Protein AF-A0A964NS90-F1 (afdb_monomer_lite)

Sequence (299 aa):
MEDFHDIIRTERYYTATLLPAVLLHDNFAGLGQFLSRIEANASDTAHLLSVTGPGGLLGKMAVPTQIELVTEFHIARDISRAKQLSGIVPAHAPPFFAEDTESSRRDAPDIVIRVGSLLVVCEGKFFSRPSWRGLKRQLSSQRKQIELLFDIFPSLTGFVHVALVPELPRLEAGERTPWDAAVTWKEISQLSADVLGSTHYVTLRFKAALMSYAREFGRGGAYFQDLMSLHDVLGLCKSRGRNIQVGVVGGISVLRGHDRAWANARRWKWRDVSNTGRINPKNWIPGDEFVRQIAALGS

Secondary structure (DSSP, 8-state):
------TT--HHHIIIIIHHHHHTSTTTHHHHHHHHHHHHTBS-HHHHHHHH-TTHHHHHHTSTT-EEEEES--HHHHHHHHHHHH-PPPTT--GGGGS--HHHHTT--SEEEEETTEEEEEEE--SS---HHHHHHHHHHHHHHHHHHHTT-TT--EEEEEEEESS---PPTTPPPSSSEEEEHHHHHHHHHHHH-TTSHHHHHHHHHHHHHHHHHSSS--SSSEEE-HHHHHHHHHHHGGGEEEE-TTHHHHHHTS-HHHHHHS-EEEEETT--S---GGGEEEHHHHHHHHHHS--

Foldseek 3Di:
DPPPPPVVDDLLCVLVPLLCVLCPFPPRPLVLVVQVLQCVQFPDNVVQCVQQPPPGLNVLVVPPDDKDKDALDLLLVVLVVLCVVPVDDQPPDPPVSPDPDPVSSVLGFGMWIDRFQEIETEHEDAPDPDPLVNVQVSLLVNVVSVVSVCSRCVRHRYYFYEYAAQDDDDDDVPDDGSGRGYHYLVNSLVSCCVRVNCPDPSSVVSVVSNVVCCLQPNPQDDPFDDWAALVVLLVVCVVCPQQKWKFAVQALVVLLVDALVVNRVGTITMHGPPRSHDDDVSGIHTSNRVNVSSVVRDD

Radius of gyration: 24.19 Å; chains: 1; bounding box: 52×48×63 Å

pLDDT: mean 87.0, std 13.55, range [32.97, 98.5]

Structure (mmCIF, N/CA/C/O backbone):
data_AF-A0A964NS90-F1
#
_entry.id   AF-A0A964NS90-F1
#
loop_
_atom_site.group_PDB
_atom_site.id
_atom_site.type_symbol
_atom_site.label_atom_id
_atom_site.label_alt_id
_atom_site.label_comp_id
_atom_site.label_asym_id
_atom_site.label_entity_id
_atom_site.label_seq_id
_atom_site.pdbx_PDB_ins_code
_atom_site.Cartn_x
_atom_site.Cartn_y
_atom_site.Cartn_z
_atom_site.occupancy
_atom_site.B_iso_or_equiv
_atom_site.auth_seq_id
_atom_site.auth_comp_id
_atom_site.auth_asym_id
_atom_site.auth_atom_id
_atom_site.pdbx_PDB_model_num
ATOM 1 N N . MET A 1 1 ? -19.068 -16.416 -23.398 1.00 40.12 1 MET A N 1
ATOM 2 C CA . MET A 1 1 ? -18.947 -15.618 -22.163 1.00 40.12 1 MET A CA 1
ATOM 3 C C . MET A 1 1 ? -17.590 -14.959 -22.246 1.00 40.12 1 MET A C 1
ATOM 5 O O . MET A 1 1 ? -16.599 -15.658 -22.116 1.00 40.12 1 MET A O 1
ATOM 9 N N . GLU A 1 2 ? -17.538 -13.688 -22.634 1.00 32.97 2 GLU A N 1
ATOM 10 C CA . GLU A 1 2 ? -16.286 -12.932 -22.593 1.00 32.97 2 GLU A CA 1
ATOM 11 C C . GLU A 1 2 ? -15.880 -12.802 -21.126 1.00 32.97 2 GLU A C 1
ATOM 13 O O . GLU A 1 2 ? -16.638 -12.273 -20.311 1.00 32.97 2 GLU A O 1
ATOM 18 N N . ASP A 1 3 ? -14.730 -13.376 -20.778 1.00 40.38 3 ASP A N 1
ATOM 19 C CA . ASP A 1 3 ? -14.176 -13.286 -19.437 1.00 40.38 3 ASP A CA 1
ATOM 20 C C . ASP A 1 3 ? -14.042 -11.810 -19.057 1.00 40.38 3 ASP A C 1
ATOM 22 O O . ASP A 1 3 ? -13.366 -11.036 -19.737 1.00 40.38 3 ASP A O 1
ATOM 26 N N . PHE A 1 4 ? -14.672 -11.427 -17.944 1.00 43.91 4 PHE A N 1
ATOM 27 C CA . PHE A 1 4 ? -14.479 -10.148 -17.258 1.00 43.91 4 PHE A CA 1
ATOM 28 C C . PHE A 1 4 ? -13.032 -10.091 -16.717 1.00 43.91 4 PHE A C 1
ATOM 30 O O . PHE A 1 4 ? -12.769 -10.119 -15.509 1.00 43.91 4 PHE A O 1
ATOM 37 N N . HIS A 1 5 ? -12.044 -10.046 -17.614 1.00 42.28 5 HIS A N 1
ATOM 38 C CA . HIS A 1 5 ? -10.634 -9.846 -17.308 1.00 42.28 5 HIS A CA 1
ATOM 39 C C . HIS A 1 5 ? -10.401 -8.373 -16.999 1.00 42.28 5 HIS A C 1
ATOM 41 O O . HIS A 1 5 ? -9.696 -7.640 -17.686 1.00 42.28 5 HIS A O 1
ATOM 47 N N . ASP A 1 6 ? -11.002 -7.957 -15.893 1.00 50.56 6 ASP A N 1
ATOM 48 C CA . ASP A 1 6 ? -10.874 -6.637 -15.307 1.00 50.56 6 ASP A CA 1
ATOM 49 C C . ASP A 1 6 ? -9.515 -6.518 -14.595 1.00 50.56 6 ASP A C 1
ATOM 51 O O . ASP A 1 6 ? -9.409 -6.408 -13.374 1.00 50.56 6 ASP A O 1
ATOM 55 N N . ILE A 1 7 ? -8.440 -6.705 -15.365 1.00 48.00 7 ILE A N 1
ATOM 56 C CA . ILE A 1 7 ? -7.038 -6.590 -14.937 1.00 48.00 7 ILE A CA 1
ATOM 57 C C . ILE A 1 7 ? -6.646 -5.102 -14.832 1.00 48.00 7 ILE A C 1
ATOM 59 O O . ILE A 1 7 ? -5.636 -4.768 -14.225 1.00 48.00 7 ILE A O 1
ATOM 63 N N . ILE A 1 8 ? -7.487 -4.200 -15.351 1.00 50.66 8 ILE A N 1
ATOM 64 C CA . ILE A 1 8 ? -7.339 -2.739 -15.289 1.00 50.66 8 ILE A CA 1
ATOM 65 C C . ILE A 1 8 ? -8.113 -2.163 -14.086 1.00 50.66 8 ILE A C 1
ATOM 67 O O . ILE A 1 8 ? -8.598 -1.036 -14.125 1.00 50.66 8 ILE A O 1
ATOM 71 N N . ARG A 1 9 ? -8.272 -2.919 -12.993 1.00 62.03 9 ARG A N 1
ATOM 72 C CA . ARG A 1 9 ? -8.818 -2.344 -11.756 1.00 62.03 9 ARG A CA 1
ATOM 73 C C . ARG A 1 9 ? -7.702 -1.724 -10.929 1.00 62.03 9 ARG A C 1
ATOM 75 O O . ARG A 1 9 ? -6.628 -2.296 -10.770 1.00 62.03 9 ARG A O 1
ATOM 82 N N . THR A 1 10 ? -7.973 -0.524 -10.432 1.00 77.31 10 THR A N 1
ATOM 83 C CA . THR A 1 10 ? -7.028 0.304 -9.686 1.00 77.31 10 THR A CA 1
ATOM 84 C C . THR A 1 10 ? -6.772 -0.262 -8.288 1.00 77.31 10 THR A C 1
ATOM 86 O O . THR A 1 10 ? -7.522 -1.096 -7.784 1.00 77.31 10 THR A O 1
ATOM 89 N N . GLU A 1 11 ? -5.717 0.226 -7.635 1.00 85.62 11 GLU A N 1
ATOM 90 C CA . GLU A 1 11 ? -5.401 -0.031 -6.220 1.00 85.62 11 GLU A CA 1
ATOM 91 C C . GLU A 1 11 ? -6.637 0.088 -5.312 1.00 85.62 11 GLU A C 1
ATOM 93 O O . GLU A 1 11 ? -6.900 -0.802 -4.502 1.00 85.62 11 GLU A O 1
ATOM 98 N N . ARG A 1 12 ? -7.476 1.099 -5.577 1.00 87.25 12 ARG A N 1
ATOM 99 C CA . ARG A 1 12 ? -8.744 1.343 -4.881 1.00 87.25 12 ARG A CA 1
ATOM 100 C C . ARG A 1 12 ? -9.734 0.192 -4.946 1.00 87.25 12 ARG A C 1
ATOM 102 O O . ARG A 1 12 ? -10.468 -0.009 -3.996 1.00 87.25 12 ARG A O 1
ATOM 109 N N . TYR A 1 13 ? -9.785 -0.594 -6.017 1.00 92.00 13 TYR A N 1
ATOM 110 C CA . TYR A 1 13 ? -10.693 -1.746 -6.043 1.00 92.00 13 TYR A CA 1
ATOM 111 C C . TYR A 1 13 ? -10.300 -2.802 -4.997 1.00 92.00 13 TYR A C 1
ATOM 113 O O . TYR A 1 13 ? -11.153 -3.427 -4.367 1.00 92.00 13 TYR A O 1
ATOM 121 N N . TYR A 1 14 ? -8.999 -2.994 -4.783 1.00 94.12 14 TYR A N 1
ATOM 122 C CA . TYR A 1 14 ? -8.505 -3.973 -3.820 1.00 94.12 14 TYR A CA 1
ATOM 123 C C . TYR A 1 14 ? -8.651 -3.465 -2.387 1.00 94.12 14 TYR A C 1
ATOM 125 O O . TYR A 1 14 ? -9.108 -4.221 -1.530 1.00 94.12 14 TYR A O 1
ATOM 133 N N . THR A 1 15 ? -8.331 -2.193 -2.139 1.00 93.69 15 THR A N 1
ATOM 134 C CA . THR A 1 15 ? -8.476 -1.576 -0.817 1.00 93.69 15 THR A CA 1
ATOM 135 C C . THR A 1 15 ? -9.930 -1.242 -0.488 1.00 93.69 15 THR A C 1
ATOM 137 O O . THR A 1 15 ? -10.422 -1.682 0.533 1.00 93.69 15 THR A O 1
ATOM 140 N N . ALA A 1 16 ? -10.671 -0.540 -1.340 1.00 92.00 16 ALA A N 1
ATOM 141 C CA . ALA A 1 16 ? -12.009 -0.036 -1.020 1.00 92.00 16 ALA A CA 1
ATOM 142 C C . ALA A 1 16 ? -13.164 -1.008 -1.324 1.00 92.00 16 ALA A C 1
ATOM 144 O O . ALA A 1 16 ? -14.301 -0.734 -0.955 1.00 92.00 16 ALA A O 1
ATOM 145 N N . THR A 1 17 ? -12.922 -2.139 -1.999 1.00 94.44 17 THR A N 1
ATOM 146 C CA . THR A 1 17 ? -13.989 -3.115 -2.308 1.00 94.44 17 THR A CA 1
ATOM 147 C C . THR A 1 17 ? -13.664 -4.511 -1.797 1.00 94.44 17 THR A C 1
ATOM 149 O O . THR A 1 17 ? -14.411 -5.065 -0.992 1.00 94.44 17 THR A O 1
ATOM 152 N N . LEU A 1 18 ? -12.556 -5.100 -2.253 1.00 96.25 18 LEU A N 1
ATOM 153 C CA . LEU A 1 18 ? -12.253 -6.497 -1.936 1.00 96.25 18 LEU A CA 1
ATOM 154 C C . LEU A 1 18 ? -11.849 -6.698 -0.478 1.00 96.25 18 LEU A C 1
ATOM 156 O O . LEU A 1 18 ? -12.315 -7.647 0.146 1.00 96.25 18 LEU A O 1
ATOM 160 N N . LEU A 1 19 ? -11.006 -5.821 0.071 1.00 97.38 19 LEU A N 1
ATOM 161 C CA . LEU A 1 19 ? -10.592 -5.924 1.466 1.00 97.38 19 LEU A CA 1
ATOM 162 C C . LEU A 1 19 ? -11.786 -5.759 2.432 1.00 97.38 19 LEU A C 1
ATOM 164 O O . LEU A 1 19 ? -11.962 -6.649 3.257 1.00 97.38 19 LEU A O 1
ATOM 168 N N . PRO A 1 20 ? -12.678 -4.754 2.304 1.00 97.44 20 PRO A N 1
ATOM 169 C CA . PRO A 1 20 ? -13.893 -4.661 3.111 1.00 97.44 20 PRO A CA 1
ATOM 170 C C . PRO A 1 20 ? -14.757 -5.920 3.063 1.00 97.44 20 PRO A C 1
ATOM 172 O O . PRO A 1 20 ? -15.225 -6.367 4.104 1.00 97.44 20 PRO A O 1
ATOM 175 N N . ALA A 1 21 ? -14.909 -6.549 1.892 1.00 97.31 21 ALA A N 1
ATOM 176 C CA . ALA A 1 21 ? -15.651 -7.805 1.779 1.00 97.31 21 ALA A CA 1
ATOM 177 C C . ALA A 1 21 ? -15.030 -8.947 2.608 1.00 97.31 21 ALA A C 1
ATOM 179 O O . ALA A 1 21 ? -15.761 -9.793 3.114 1.00 97.31 21 ALA A O 1
ATOM 180 N N . VAL A 1 22 ? -13.700 -8.969 2.767 1.00 98.19 22 VAL A N 1
ATOM 181 C CA . VAL A 1 22 ? -13.003 -9.909 3.663 1.00 98.19 22 VAL A CA 1
ATOM 182 C C . VAL A 1 22 ? -13.192 -9.505 5.126 1.00 98.19 22 VAL A C 1
ATOM 184 O O . VAL A 1 22 ? -13.537 -10.345 5.949 1.00 98.19 22 VAL A O 1
ATOM 187 N N . LEU A 1 23 ? -12.975 -8.227 5.457 1.00 97.56 23 LEU A N 1
ATOM 188 C CA . LEU A 1 23 ? -12.985 -7.732 6.840 1.00 97.56 23 LEU A CA 1
ATOM 189 C C . LEU A 1 23 ? -14.360 -7.856 7.504 1.00 97.56 23 LEU A C 1
ATOM 191 O O . LEU A 1 23 ? -14.445 -8.190 8.682 1.00 97.56 23 LEU A O 1
ATOM 195 N N . LEU A 1 24 ? -15.425 -7.593 6.750 1.00 95.94 24 LEU A N 1
ATOM 196 C CA . LEU A 1 24 ? -16.801 -7.566 7.248 1.00 95.94 24 LEU A CA 1
ATOM 197 C C . LEU A 1 24 ? -17.490 -8.941 7.188 1.00 95.94 24 LEU A C 1
ATOM 199 O O . LEU A 1 24 ? -18.659 -9.058 7.551 1.00 95.94 24 LEU A O 1
ATOM 203 N N . HIS A 1 25 ? -16.794 -9.979 6.715 1.00 95.44 25 HIS A N 1
ATOM 204 C CA . HIS A 1 25 ? -17.358 -11.321 6.613 1.00 95.44 25 HIS A CA 1
ATOM 205 C C . HIS A 1 25 ? -17.551 -11.975 7.985 1.00 95.44 25 HIS A C 1
ATOM 207 O O . HIS A 1 25 ? -16.749 -11.750 8.892 1.00 95.44 25 HIS A O 1
ATOM 213 N N . ASP A 1 26 ? -18.595 -12.805 8.085 1.00 93.38 26 ASP A N 1
ATOM 214 C CA . ASP A 1 26 ? -18.918 -13.651 9.240 1.00 93.38 26 ASP A CA 1
ATOM 215 C C . ASP A 1 26 ? -18.777 -12.917 10.582 1.00 93.38 26 ASP A C 1
ATOM 217 O O . ASP A 1 26 ? -17.888 -13.191 11.384 1.00 93.38 26 ASP A O 1
ATOM 221 N N . ASN A 1 27 ? -19.618 -11.895 10.781 1.00 91.81 27 ASN A N 1
ATOM 222 C CA . ASN A 1 27 ? -19.622 -11.066 11.988 1.00 91.81 27 ASN A CA 1
ATOM 223 C C . ASN A 1 27 ? -18.226 -10.515 12.351 1.00 91.81 27 ASN A C 1
ATOM 225 O O . ASN A 1 27 ? -17.773 -10.617 13.490 1.00 91.81 27 ASN A O 1
ATOM 229 N N . PHE A 1 28 ? -17.540 -9.932 11.363 1.00 94.12 28 PHE A N 1
ATOM 230 C CA . PHE A 1 28 ? -16.206 -9.340 11.510 1.00 94.12 28 PHE A CA 1
ATOM 231 C C . PHE A 1 28 ? -15.087 -10.337 11.863 1.00 94.12 28 PHE A C 1
ATOM 233 O O . PHE A 1 28 ? -14.014 -9.919 12.309 1.00 94.12 28 PHE A O 1
ATOM 240 N N . ALA A 1 29 ? -15.268 -11.641 11.618 1.00 94.25 29 ALA A N 1
ATOM 241 C CA . ALA A 1 29 ? -14.207 -12.634 11.803 1.00 94.25 29 ALA A CA 1
ATOM 242 C C . ALA A 1 29 ? -12.939 -12.272 11.008 1.00 94.25 29 ALA A C 1
ATOM 244 O O . ALA A 1 29 ? -11.818 -12.386 11.515 1.00 94.25 29 ALA A O 1
ATOM 245 N N . GLY A 1 30 ? -13.110 -11.768 9.780 1.00 96.88 30 GLY A N 1
ATOM 246 C CA . GLY A 1 30 ? -11.994 -11.312 8.954 1.00 96.88 30 GLY A CA 1
ATOM 247 C C . GLY A 1 30 ? -11.279 -10.083 9.515 1.00 96.88 30 GLY A C 1
ATOM 248 O O . GLY A 1 30 ? -10.050 -10.019 9.459 1.00 96.88 30 GLY A O 1
ATOM 249 N N . LEU A 1 31 ? -12.014 -9.135 10.105 1.00 96.50 31 LEU A N 1
ATOM 250 C CA . LEU A 1 31 ? -11.423 -7.989 10.794 1.00 96.50 31 LEU A CA 1
ATOM 251 C C . LEU A 1 31 ? -10.610 -8.434 12.009 1.00 96.50 31 LEU A C 1
ATOM 253 O O . LEU A 1 31 ? -9.473 -7.994 12.147 1.00 96.50 31 LEU A O 1
ATOM 257 N N . GLY A 1 32 ? -11.131 -9.342 12.837 1.00 95.81 32 GLY A N 1
ATOM 258 C CA . GLY A 1 32 ? -10.391 -9.880 13.982 1.00 95.81 32 GLY A CA 1
ATOM 259 C C . GLY A 1 32 ? -9.035 -10.455 13.573 1.00 95.81 32 GLY A C 1
ATOM 260 O O . GLY A 1 32 ? -7.997 -10.039 14.085 1.00 95.81 32 GLY A O 1
ATOM 261 N N . GLN A 1 33 ? -9.025 -11.332 12.568 1.00 97.12 33 GLN A N 1
ATOM 262 C CA . GLN A 1 33 ? -7.782 -11.906 12.047 1.00 97.12 33 GLN A CA 1
ATOM 263 C C . GLN A 1 33 ? -6.857 -10.859 11.403 1.00 97.12 33 GLN A C 1
ATOM 265 O O . GLN A 1 33 ? -5.633 -10.977 11.490 1.00 97.12 33 GLN A O 1
ATOM 270 N N . PHE A 1 34 ? -7.406 -9.826 10.758 1.00 97.88 34 PHE A N 1
ATOM 271 C CA . PHE A 1 34 ? -6.614 -8.722 10.215 1.00 97.88 34 PHE A CA 1
ATOM 272 C C . PHE A 1 34 ? -5.927 -7.908 11.319 1.00 97.88 34 PHE A C 1
ATOM 274 O O . PHE A 1 34 ? -4.731 -7.637 11.212 1.00 97.88 34 PHE A O 1
ATOM 281 N N . LEU A 1 35 ? -6.638 -7.581 12.404 1.00 96.31 35 LEU A N 1
ATOM 282 C CA . LEU A 1 35 ? -6.073 -6.881 13.562 1.00 96.31 35 LEU A CA 1
ATOM 283 C C . LEU A 1 35 ? -4.954 -7.699 14.221 1.00 96.31 35 LEU A C 1
ATOM 285 O O . LEU A 1 35 ? -3.896 -7.147 14.514 1.00 96.31 35 LEU A O 1
ATOM 289 N N . SER A 1 36 ? -5.116 -9.021 14.350 1.00 95.81 36 SER A N 1
ATOM 290 C CA . SER A 1 36 ? -4.038 -9.899 14.837 1.00 95.81 36 SER A CA 1
ATOM 291 C C . SER A 1 36 ? -2.791 -9.850 13.951 1.00 95.81 36 SER A C 1
ATOM 293 O O . SER A 1 36 ? -1.667 -9.854 14.449 1.00 95.81 36 SER A O 1
ATOM 295 N N . ARG A 1 37 ? -2.965 -9.791 12.623 1.00 96.81 37 ARG A N 1
ATOM 296 C CA . ARG A 1 37 ? -1.840 -9.665 11.681 1.00 96.81 37 ARG A CA 1
ATOM 297 C C . ARG A 1 37 ? -1.149 -8.308 11.793 1.00 96.81 37 ARG A C 1
ATOM 299 O O . ARG A 1 37 ? 0.063 -8.254 11.613 1.00 96.81 37 ARG A O 1
ATOM 306 N N . ILE A 1 38 ? -1.884 -7.236 12.090 1.00 96.62 38 ILE A N 1
ATOM 307 C CA . ILE A 1 38 ? -1.301 -5.913 12.360 1.00 96.62 38 ILE A CA 1
ATOM 308 C C . ILE A 1 38 ? -0.408 -5.976 13.601 1.00 96.62 38 ILE A C 1
ATOM 310 O O . ILE A 1 38 ? 0.735 -5.535 13.541 1.00 96.62 38 ILE A O 1
ATOM 314 N N . GLU A 1 39 ? -0.892 -6.570 14.693 1.00 95.06 39 GLU A N 1
ATOM 315 C CA . GLU A 1 39 ? -0.116 -6.723 15.931 1.00 95.06 39 GLU A CA 1
ATOM 316 C C . GLU A 1 39 ? 1.142 -7.570 15.724 1.00 95.06 39 GLU A C 1
ATOM 318 O O . GLU A 1 39 ? 2.228 -7.193 16.166 1.00 95.06 39 GLU A O 1
ATOM 323 N N . ALA A 1 40 ? 1.016 -8.684 14.999 1.00 94.44 40 ALA A N 1
ATOM 324 C CA . ALA A 1 40 ? 2.140 -9.564 14.689 1.00 94.44 40 ALA A CA 1
ATOM 325 C C . ALA A 1 40 ? 3.203 -8.900 13.793 1.00 94.44 40 ALA A C 1
ATOM 327 O O . ALA A 1 40 ? 4.371 -9.277 13.853 1.00 94.44 40 ALA A O 1
ATOM 328 N N . ASN A 1 41 ? 2.808 -7.916 12.979 1.00 94.25 41 ASN A N 1
ATOM 329 C CA . ASN A 1 41 ? 3.689 -7.176 12.072 1.00 94.25 41 ASN A CA 1
ATOM 330 C C . ASN A 1 41 ? 3.992 -5.746 12.563 1.00 94.25 41 ASN A C 1
ATOM 332 O O . ASN A 1 41 ? 4.335 -4.865 11.762 1.00 94.25 41 ASN A O 1
ATOM 336 N N . ALA A 1 42 ? 3.852 -5.493 13.867 1.00 93.69 42 ALA A N 1
ATOM 337 C CA . ALA A 1 42 ? 4.176 -4.203 14.457 1.00 93.69 42 ALA A CA 1
ATOM 338 C C . ALA A 1 42 ? 5.657 -3.860 14.234 1.00 93.69 42 ALA A C 1
ATOM 340 O O . ALA A 1 42 ? 6.549 -4.664 14.497 1.00 93.69 42 ALA A O 1
ATOM 341 N N . SER A 1 43 ? 5.922 -2.641 13.768 1.00 88.81 43 SER A N 1
ATOM 342 C CA . SER A 1 43 ? 7.283 -2.111 13.609 1.00 88.81 43 SER A CA 1
ATOM 343 C C . SER A 1 43 ? 7.893 -1.710 14.957 1.00 88.81 43 SER A C 1
ATOM 345 O O . SER A 1 43 ? 9.107 -1.761 15.128 1.00 88.81 43 SER A O 1
ATOM 347 N N . ASP A 1 44 ? 7.042 -1.352 15.921 1.00 89.81 44 ASP A N 1
ATOM 348 C CA . ASP A 1 44 ? 7.396 -1.101 17.316 1.00 89.81 44 ASP A CA 1
ATOM 349 C C . ASP A 1 44 ? 6.261 -1.612 18.217 1.00 89.81 44 ASP A C 1
ATOM 351 O O . ASP A 1 44 ? 5.214 -0.976 18.365 1.00 89.81 44 ASP A O 1
ATOM 355 N N . THR A 1 45 ? 6.454 -2.794 18.806 1.00 88.44 45 THR A N 1
ATOM 356 C CA . THR A 1 45 ? 5.457 -3.427 19.682 1.00 88.44 45 THR A CA 1
ATOM 357 C C . THR A 1 45 ? 5.174 -2.592 20.931 1.00 88.44 45 THR A C 1
ATOM 359 O O . THR A 1 45 ? 4.037 -2.566 21.399 1.00 88.44 45 THR A O 1
ATOM 362 N N . ALA A 1 46 ? 6.176 -1.889 21.471 1.00 88.62 46 ALA A N 1
ATOM 363 C CA . ALA A 1 46 ? 5.997 -1.068 22.664 1.00 88.62 46 ALA A CA 1
ATOM 364 C C . ALA A 1 46 ? 5.146 0.167 22.351 1.00 88.62 46 ALA A C 1
ATOM 366 O O . ALA A 1 46 ? 4.216 0.479 23.099 1.00 88.62 46 ALA A O 1
ATOM 367 N N . HIS A 1 47 ? 5.406 0.826 21.217 1.00 90.19 47 HIS A N 1
ATOM 368 C CA . HIS A 1 47 ? 4.562 1.922 20.751 1.00 90.19 47 HIS A CA 1
ATOM 369 C C . HIS A 1 47 ? 3.130 1.451 20.483 1.00 90.19 47 HIS A C 1
ATOM 371 O O . HIS A 1 47 ? 2.192 2.064 20.994 1.00 90.19 47 HIS A O 1
ATOM 377 N N . LEU A 1 48 ? 2.950 0.335 19.768 1.00 90.38 48 LEU A N 1
ATOM 378 C CA . LEU A 1 48 ? 1.619 -0.196 19.473 1.00 90.38 48 LEU A CA 1
ATOM 379 C C . LEU A 1 48 ? 0.826 -0.457 20.760 1.00 90.38 48 LEU A C 1
ATOM 381 O O . LEU A 1 48 ? -0.292 0.033 20.891 1.00 90.38 48 LEU A O 1
ATOM 385 N N . LEU A 1 49 ? 1.431 -1.128 21.746 1.00 89.94 49 LEU A N 1
ATOM 386 C CA . LEU A 1 49 ? 0.797 -1.381 23.044 1.00 89.94 49 LEU A CA 1
ATOM 387 C C . LEU A 1 49 ? 0.482 -0.096 23.817 1.00 89.94 49 LEU A C 1
ATOM 389 O O . LEU A 1 49 ? -0.537 -0.042 24.505 1.00 89.94 49 LEU A O 1
ATOM 393 N N . SER A 1 50 ? 1.314 0.944 23.703 1.00 92.31 50 SER A N 1
ATOM 394 C CA . SER A 1 50 ? 1.034 2.243 24.332 1.00 92.31 50 SER A CA 1
ATOM 395 C C . SER A 1 50 ? -0.213 2.918 23.751 1.00 92.31 50 SER A C 1
ATOM 397 O O . SER A 1 50 ? -0.958 3.564 24.483 1.00 92.31 50 SER A O 1
ATOM 399 N N . VAL A 1 51 ? -0.473 2.716 22.456 1.00 89.56 51 VAL A N 1
ATOM 400 C CA . VAL A 1 51 ? -1.636 3.269 21.750 1.00 89.56 51 VAL A CA 1
ATOM 401 C C . VAL A 1 51 ? -2.883 2.422 21.998 1.00 89.56 51 VAL A C 1
ATOM 403 O O . VAL A 1 51 ? -3.967 2.947 22.247 1.00 89.56 51 VAL A O 1
ATOM 406 N N . THR A 1 52 ? -2.750 1.098 21.935 1.00 89.81 52 THR A N 1
ATOM 407 C CA . THR A 1 52 ? -3.889 0.180 22.035 1.00 89.81 52 THR A CA 1
ATOM 408 C C . THR A 1 52 ? -4.274 -0.125 23.478 1.00 89.81 52 THR A C 1
ATOM 410 O O . THR A 1 52 ? -5.408 -0.516 23.746 1.00 89.81 52 THR A O 1
ATOM 413 N N . GLY A 1 53 ? -3.355 0.062 24.423 1.00 90.25 53 GLY A N 1
ATOM 414 C CA . GLY A 1 53 ? -3.514 -0.342 25.812 1.00 90.25 53 GLY A CA 1
ATOM 415 C C . GLY A 1 53 ? -3.486 -1.866 26.011 1.00 90.25 53 GLY A C 1
ATOM 416 O O . GLY A 1 53 ? -3.173 -2.626 25.086 1.00 90.25 53 GLY A O 1
ATOM 417 N N . PRO A 1 54 ? -3.816 -2.327 27.233 1.00 85.62 54 PRO A N 1
ATOM 418 C CA . PRO A 1 54 ? -3.870 -3.746 27.570 1.00 85.62 54 PRO A CA 1
ATOM 419 C C . PRO A 1 54 ? -4.868 -4.503 26.686 1.00 85.62 54 PRO A C 1
ATOM 421 O O . PRO A 1 54 ? -5.997 -4.055 26.493 1.00 85.62 54 PRO A O 1
ATOM 424 N N . GLY A 1 55 ? -4.455 -5.660 26.165 1.00 85.94 55 GLY A N 1
ATOM 425 C CA . GLY A 1 55 ? -5.275 -6.489 25.273 1.00 85.94 55 GLY A CA 1
ATOM 426 C C . GLY A 1 55 ? -5.179 -6.139 23.784 1.00 85.94 55 GLY A C 1
ATOM 427 O O . GLY A 1 55 ? -5.769 -6.851 22.975 1.00 85.94 55 GLY A O 1
ATOM 428 N N . GLY A 1 56 ? -4.430 -5.095 23.410 1.00 90.06 56 GLY A N 1
ATOM 429 C CA . GLY A 1 56 ? -4.156 -4.795 22.004 1.00 90.06 56 GLY A CA 1
ATOM 430 C C . GLY A 1 56 ? -5.368 -4.276 21.220 1.00 90.06 56 GLY A C 1
ATOM 431 O O . GLY A 1 56 ? -6.378 -3.855 21.787 1.00 90.06 56 GLY A O 1
ATOM 432 N N . LEU A 1 57 ? -5.274 -4.311 19.892 1.00 87.81 57 LEU A N 1
ATOM 433 C CA . LEU A 1 57 ? -6.372 -4.052 18.959 1.00 87.81 57 LEU A CA 1
ATOM 434 C C . LEU A 1 57 ? -7.507 -5.068 19.131 1.00 87.81 57 LEU A C 1
ATOM 436 O O . LEU A 1 57 ? -8.680 -4.693 19.085 1.00 87.81 57 LEU A O 1
ATOM 440 N N . LEU A 1 58 ? -7.180 -6.342 19.367 1.00 86.75 58 LEU A N 1
ATOM 441 C CA . LEU A 1 58 ? -8.188 -7.388 19.566 1.00 86.75 58 LEU A CA 1
ATOM 442 C C . LEU A 1 58 ? -9.056 -7.139 20.804 1.00 86.75 58 LEU A C 1
ATOM 444 O O . LEU A 1 58 ? -10.280 -7.259 20.736 1.00 86.75 58 LEU A O 1
ATOM 448 N N . GLY A 1 59 ? -8.444 -6.739 21.922 1.00 83.75 59 GLY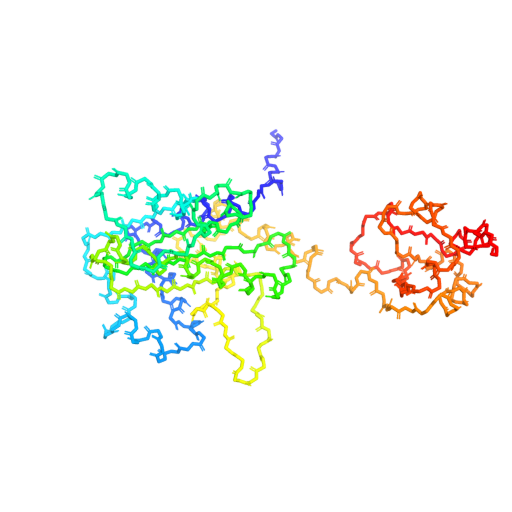 A N 1
ATOM 449 C CA . GLY A 1 59 ? -9.166 -6.401 23.149 1.00 83.75 59 GLY A CA 1
ATOM 450 C C . GLY A 1 59 ? -10.144 -5.239 22.959 1.00 83.75 59 GLY A C 1
ATOM 451 O O . GLY A 1 59 ? -11.185 -5.192 23.610 1.00 83.75 59 GLY A O 1
ATOM 452 N N . LYS A 1 60 ? -9.855 -4.330 22.019 1.00 81.81 60 LYS A N 1
ATOM 453 C CA . LYS A 1 60 ? -10.736 -3.205 21.670 1.00 81.81 60 LYS A CA 1
ATOM 454 C C . LYS A 1 60 ? -11.920 -3.633 20.813 1.00 81.81 60 LYS A C 1
ATOM 456 O O . LYS A 1 60 ? -12.995 -3.060 20.955 1.00 81.81 60 LYS A O 1
ATOM 461 N N . MET A 1 61 ? -11.748 -4.656 19.979 1.00 81.00 61 MET A N 1
ATOM 462 C CA . MET A 1 61 ? -12.827 -5.225 19.169 1.00 81.00 61 MET A CA 1
ATOM 463 C C . MET A 1 61 ? -13.846 -6.007 20.013 1.00 81.00 61 MET A C 1
ATOM 465 O O . MET A 1 61 ? -15.019 -6.067 19.657 1.00 81.00 61 MET A O 1
ATOM 469 N N . ALA A 1 62 ? -13.425 -6.571 21.151 1.00 70.50 62 ALA A N 1
ATOM 470 C CA . ALA A 1 62 ? -14.301 -7.324 22.051 1.00 70.50 62 ALA A CA 1
ATOM 471 C C . ALA A 1 62 ? -15.411 -6.471 22.703 1.00 70.50 62 ALA A C 1
ATOM 473 O O . ALA A 1 62 ? -16.355 -7.028 23.260 1.00 70.50 62 ALA A O 1
ATOM 474 N N . VAL A 1 63 ? -15.318 -5.136 22.632 1.00 65.25 63 VAL A N 1
ATOM 475 C CA . VAL A 1 63 ? -16.367 -4.206 23.069 1.00 65.25 63 VAL A CA 1
ATOM 476 C C . VAL A 1 63 ? -17.231 -3.850 21.845 1.00 65.25 63 VAL A C 1
ATOM 478 O O . VAL A 1 63 ? -16.811 -3.023 21.036 1.00 65.25 63 VAL A O 1
ATOM 481 N N . PRO A 1 64 ? -18.425 -4.449 21.655 1.00 54.94 64 PRO A N 1
ATOM 482 C CA . PRO A 1 64 ? -19.050 -4.559 20.328 1.00 54.94 64 PRO A CA 1
ATOM 483 C C . PRO A 1 64 ? -19.671 -3.289 19.728 1.00 54.94 64 PRO A C 1
ATOM 485 O O . PRO A 1 64 ? -20.449 -3.399 18.786 1.00 54.94 64 PRO A O 1
ATOM 488 N N . THR A 1 65 ? -19.447 -2.088 20.256 1.00 59.41 65 THR A N 1
ATOM 489 C CA . THR A 1 65 ? -20.420 -1.011 20.012 1.00 59.41 65 THR A CA 1
ATOM 490 C C . THR A 1 65 ? -20.126 -0.048 18.870 1.00 59.41 65 THR A C 1
ATOM 492 O O . THR A 1 65 ? -21.076 0.609 18.457 1.00 59.41 65 THR A O 1
ATOM 495 N N . GLN A 1 66 ? -18.918 0.044 18.295 1.00 79.38 66 GLN A N 1
ATOM 496 C CA . GLN A 1 66 ? -18.665 0.954 17.155 1.00 79.38 66 GLN A CA 1
ATOM 497 C C . GLN A 1 66 ? -17.532 0.453 16.248 1.00 79.38 66 GLN A C 1
ATOM 499 O O . GLN A 1 66 ? -16.369 0.816 16.447 1.00 79.38 66 GLN A O 1
ATOM 504 N N . ILE A 1 67 ? -17.875 -0.375 15.255 1.00 91.56 67 ILE A N 1
ATOM 505 C CA . ILE A 1 67 ? -16.997 -0.659 14.114 1.00 91.56 67 ILE A CA 1
ATOM 506 C C . ILE A 1 67 ? -17.494 0.161 12.926 1.00 91.56 67 ILE A C 1
ATOM 508 O O . ILE A 1 67 ? -18.616 -0.033 12.463 1.00 91.56 67 ILE A O 1
ATOM 512 N N . GLU A 1 68 ? -16.656 1.064 12.427 1.00 93.38 68 GLU A N 1
ATOM 513 C CA . GLU A 1 68 ? -16.938 1.856 11.225 1.00 93.38 68 GLU A CA 1
ATOM 514 C C . GLU A 1 68 ? -15.819 1.609 10.218 1.00 93.38 68 GLU A C 1
ATOM 516 O O . GLU A 1 68 ? -14.647 1.598 10.586 1.00 93.38 68 GLU A O 1
ATOM 521 N N . LEU A 1 69 ? -16.161 1.415 8.947 1.00 94.81 69 LEU A N 1
ATOM 522 C CA . LEU A 1 69 ? -15.186 1.317 7.866 1.00 94.81 69 LEU A CA 1
ATOM 523 C C . LEU A 1 69 ? -15.480 2.423 6.861 1.00 94.81 69 LEU A C 1
ATOM 525 O O . LEU A 1 69 ? -16.560 2.473 6.276 1.00 94.81 69 LEU A O 1
ATOM 529 N N . VAL A 1 70 ? -14.508 3.306 6.670 1.00 93.75 70 VAL A N 1
ATOM 530 C CA . VAL A 1 70 ? -14.591 4.452 5.769 1.00 93.75 70 VAL A CA 1
ATOM 531 C C . VAL A 1 70 ? -13.548 4.279 4.678 1.00 93.75 70 VAL A C 1
ATOM 533 O O . VAL A 1 70 ? -12.359 4.146 4.956 1.00 93.75 70 VAL A O 1
ATOM 536 N N . THR A 1 71 ? -13.987 4.289 3.427 1.00 91.56 71 THR A N 1
ATOM 537 C CA . THR A 1 71 ? -13.108 4.323 2.253 1.00 91.56 71 THR A CA 1
ATOM 538 C C . THR A 1 71 ? -13.090 5.729 1.672 1.00 91.56 71 THR A C 1
ATOM 540 O O . THR A 1 71 ? -14.087 6.442 1.774 1.00 91.56 71 THR A O 1
ATOM 543 N N . GLU A 1 72 ? -11.992 6.118 1.025 1.00 81.19 72 GLU A N 1
ATOM 544 C CA . GLU A 1 72 ? -11.845 7.458 0.427 1.00 81.19 72 GLU A CA 1
ATOM 545 C C . GLU A 1 72 ? -11.997 8.598 1.460 1.00 81.19 72 GLU A C 1
ATOM 547 O O . GLU A 1 72 ? -12.655 9.618 1.225 1.00 81.19 72 GLU A O 1
ATOM 552 N N . PHE A 1 73 ? -11.386 8.419 2.635 1.00 84.38 73 PHE A N 1
ATOM 553 C CA . PHE A 1 73 ? -11.510 9.359 3.743 1.00 84.38 73 PHE A CA 1
ATOM 554 C C . PHE A 1 73 ? -10.656 10.610 3.519 1.00 84.38 73 PHE A C 1
ATOM 556 O O . PHE A 1 73 ? -9.438 10.613 3.699 1.00 84.38 73 PHE A O 1
ATOM 563 N N . HIS A 1 74 ? -11.300 11.705 3.123 1.00 84.06 74 HIS A N 1
ATOM 564 C CA . HIS A 1 74 ? -10.612 12.946 2.796 1.00 84.06 74 HIS A CA 1
ATOM 565 C C . HIS A 1 74 ? -10.493 13.859 4.019 1.00 84.06 74 HIS A C 1
ATOM 567 O O . HIS A 1 74 ? -11.227 14.838 4.161 1.00 84.06 74 HIS A O 1
ATOM 573 N N . ILE A 1 75 ? -9.508 13.577 4.870 1.00 79.62 75 ILE A N 1
ATOM 574 C CA . ILE A 1 75 ? -9.309 14.236 6.170 1.00 79.62 75 ILE A CA 1
ATOM 575 C C . ILE A 1 75 ? -9.371 15.766 6.076 1.00 79.62 75 ILE A C 1
ATOM 577 O O . ILE A 1 75 ? -10.131 16.393 6.804 1.00 79.62 75 ILE A O 1
ATOM 581 N N . ALA A 1 76 ? -8.647 16.382 5.136 1.00 75.94 76 ALA A N 1
ATOM 582 C CA . ALA A 1 76 ? -8.648 17.841 4.985 1.00 75.94 76 ALA A CA 1
ATOM 583 C C . ALA A 1 76 ? -10.042 18.433 4.683 1.00 75.94 76 ALA A C 1
ATOM 585 O O . ALA A 1 76 ? -10.392 19.496 5.196 1.00 75.94 76 ALA A O 1
ATOM 586 N N . ARG A 1 77 ? -10.858 17.735 3.882 1.00 79.38 77 ARG A N 1
ATOM 587 C CA . ARG A 1 77 ? -12.223 18.158 3.538 1.00 79.38 77 ARG A CA 1
ATOM 588 C C . ARG A 1 77 ? -13.119 18.056 4.764 1.00 79.38 77 ARG A C 1
ATOM 590 O O . ARG A 1 77 ? -13.891 18.972 5.045 1.00 79.38 77 ARG A O 1
ATOM 597 N N . ASP A 1 78 ? -12.989 16.958 5.496 1.00 79.69 78 ASP A N 1
ATOM 598 C CA . ASP A 1 78 ? -13.839 16.669 6.642 1.00 79.69 78 ASP A CA 1
ATOM 599 C C . ASP A 1 78 ? -13.472 17.568 7.837 1.00 79.69 78 ASP A C 1
ATOM 601 O O . ASP A 1 78 ? -14.371 18.086 8.496 1.00 79.69 78 ASP A O 1
ATOM 605 N N . ILE A 1 79 ? -12.185 17.897 8.027 1.00 75.94 79 ILE A N 1
ATOM 606 C CA . ILE A 1 79 ? -11.714 18.938 8.959 1.00 75.94 79 ILE A CA 1
ATOM 607 C C . ILE A 1 79 ? -12.319 20.299 8.603 1.00 75.94 79 ILE A C 1
ATOM 609 O O . ILE A 1 79 ? -12.858 20.981 9.474 1.00 75.94 79 ILE A O 1
ATOM 613 N N . SER A 1 80 ? -12.253 20.715 7.335 1.00 76.94 80 SER A N 1
ATOM 614 C CA . SER A 1 80 ? -12.805 22.004 6.898 1.00 76.94 80 SER A CA 1
ATOM 615 C C . SER A 1 80 ? -14.312 22.089 7.132 1.00 76.94 80 SER A C 1
ATOM 617 O O . SER A 1 80 ? -14.809 23.102 7.625 1.00 76.94 80 SER A O 1
ATOM 619 N N . ARG A 1 81 ? -15.041 21.003 6.858 1.00 78.62 81 ARG A N 1
ATOM 620 C CA . ARG A 1 81 ? -16.478 20.922 7.134 1.00 78.62 81 ARG A CA 1
ATOM 621 C C . ARG A 1 81 ? -16.772 20.931 8.635 1.00 78.62 81 ARG A C 1
ATOM 623 O O . ARG A 1 81 ? -17.694 21.616 9.066 1.00 78.62 81 ARG A O 1
ATOM 630 N N . ALA A 1 82 ? -15.983 20.224 9.439 1.00 76.38 82 ALA A N 1
ATOM 631 C CA . ALA A 1 82 ? -16.135 20.218 10.890 1.00 76.38 82 ALA A CA 1
ATOM 632 C C . ALA A 1 82 ? -15.875 21.603 11.501 1.00 76.38 82 ALA A C 1
ATOM 634 O O . ALA A 1 82 ? -16.649 22.029 12.355 1.00 76.38 82 ALA A O 1
ATOM 635 N N . LYS A 1 83 ? -14.870 22.348 11.016 1.00 74.00 83 LYS A N 1
ATOM 636 C CA . LYS A 1 83 ? -14.627 23.752 11.400 1.00 74.00 83 LYS A CA 1
ATOM 637 C C . LYS A 1 83 ? -15.844 24.634 11.126 1.00 74.00 83 LYS A C 1
ATOM 639 O O . LYS A 1 83 ? -16.246 25.405 11.990 1.00 74.00 83 LYS A O 1
ATOM 644 N N . GLN A 1 84 ? -16.447 24.497 9.942 1.00 77.00 84 GLN A N 1
ATOM 645 C CA . GLN A 1 84 ? -17.643 25.259 9.567 1.00 77.00 84 GLN A CA 1
ATOM 646 C C . GLN A 1 84 ? -18.850 24.932 10.455 1.00 77.00 84 GLN A C 1
ATOM 648 O O . GLN A 1 84 ? -19.615 25.830 10.788 1.00 77.00 84 GLN A O 1
ATOM 653 N N . LEU A 1 85 ? -19.023 23.663 10.835 1.00 78.88 85 LEU A N 1
ATOM 654 C CA . LEU A 1 85 ? -20.178 23.216 11.619 1.00 78.88 85 LEU A CA 1
ATOM 655 C C . LEU A 1 85 ? -20.035 23.472 13.124 1.00 78.88 85 LEU A C 1
ATOM 657 O O . LEU A 1 85 ? -21.019 23.801 13.777 1.00 78.88 85 LEU A O 1
ATOM 661 N N . SER A 1 86 ? -18.837 23.288 13.681 1.00 77.06 86 SER A N 1
ATOM 662 C CA . SER A 1 86 ? -18.596 23.344 15.132 1.00 77.06 86 SER A CA 1
ATOM 663 C C . SER A 1 86 ? -18.036 24.682 15.616 1.00 77.06 86 SER A C 1
ATOM 665 O O . SER A 1 86 ? -18.060 24.952 16.813 1.00 77.06 86 SER A O 1
ATOM 667 N N . GLY A 1 87 ? -17.483 25.502 14.715 1.00 76.56 87 GLY A N 1
ATOM 668 C CA . GLY A 1 87 ? -16.715 26.695 15.079 1.00 76.56 87 GLY A CA 1
ATOM 669 C C . GLY A 1 87 ? -15.374 26.394 15.765 1.00 76.56 87 GLY A C 1
ATOM 670 O O . GLY A 1 87 ? -14.651 27.326 16.112 1.00 76.56 87 GLY A O 1
ATOM 671 N N . ILE A 1 88 ? -15.012 25.118 15.953 1.00 73.31 88 ILE A N 1
ATOM 672 C CA . ILE A 1 88 ? -13.756 24.706 16.586 1.00 73.31 88 ILE A CA 1
ATOM 673 C C . ILE A 1 88 ? -12.629 24.825 15.561 1.00 73.31 88 ILE A C 1
ATOM 675 O O . ILE A 1 88 ? -12.624 24.149 14.531 1.00 73.31 88 ILE A O 1
ATOM 679 N N . VAL A 1 89 ? -11.648 25.678 15.854 1.00 68.00 89 VAL A N 1
ATOM 680 C CA . VAL A 1 89 ? -10.390 25.756 15.106 1.00 68.00 89 VAL A CA 1
ATOM 681 C C . VAL A 1 89 ? -9.349 24.932 15.870 1.00 68.00 89 VAL A C 1
ATOM 683 O O . VAL A 1 89 ? -9.068 25.270 17.019 1.00 68.00 89 VAL A O 1
ATOM 686 N N . PRO A 1 90 ? -8.764 23.873 15.277 1.00 67.94 90 PRO A N 1
ATOM 687 C CA . PRO A 1 90 ? -7.682 23.127 15.905 1.00 67.94 90 PRO A CA 1
ATOM 688 C C . PRO A 1 90 ? -6.539 24.083 16.241 1.00 67.94 90 PRO A C 1
ATOM 690 O O . PRO A 1 90 ? -6.091 24.835 15.368 1.00 67.94 90 PRO A O 1
ATOM 693 N N . ALA A 1 91 ? -6.068 24.053 17.489 1.00 67.50 91 ALA A N 1
ATOM 694 C CA . ALA A 1 91 ? -5.059 24.983 18.003 1.00 67.50 91 ALA A CA 1
ATOM 695 C C . ALA A 1 91 ? -3.749 24.952 17.195 1.00 67.50 91 ALA A C 1
ATOM 697 O O . ALA A 1 91 ? -2.999 25.928 17.171 1.00 67.50 91 ALA A O 1
ATOM 698 N N . HIS A 1 92 ? -3.493 23.840 16.501 1.00 67.12 92 HIS A N 1
ATOM 699 C CA . HIS A 1 92 ? -2.274 23.594 15.738 1.00 67.12 92 HIS A CA 1
ATOM 700 C C . HIS A 1 92 ? -2.512 23.388 14.240 1.00 67.12 92 HIS A C 1
ATOM 702 O O . HIS A 1 92 ? -1.627 22.872 13.561 1.00 67.12 92 HIS A O 1
ATOM 708 N N . ALA A 1 93 ? -3.668 23.789 13.694 1.00 64.38 93 ALA A N 1
ATOM 709 C CA . ALA A 1 93 ? -3.908 23.663 12.258 1.00 64.38 93 ALA A CA 1
ATOM 710 C C . ALA A 1 93 ? -2.880 24.506 11.473 1.00 64.38 93 ALA A C 1
ATOM 712 O O . ALA A 1 93 ? -2.924 25.737 11.550 1.00 64.38 93 ALA A O 1
ATOM 713 N N . PRO A 1 94 ? -1.963 23.896 10.696 1.00 63.91 94 PRO A N 1
ATOM 714 C CA . PRO A 1 94 ? -1.031 24.667 9.893 1.00 63.91 94 PRO A CA 1
ATOM 715 C C . PRO A 1 94 ? -1.792 25.501 8.845 1.00 63.91 94 PRO A C 1
ATOM 717 O O . PRO A 1 94 ? -2.860 25.088 8.380 1.00 63.91 94 PRO A O 1
ATOM 720 N N . PRO A 1 95 ? -1.227 26.640 8.400 1.00 59.16 95 PRO A N 1
ATOM 721 C CA . PRO A 1 95 ? -1.849 27.510 7.393 1.00 59.16 95 PRO A CA 1
ATOM 722 C C . PRO A 1 95 ? -2.120 26.799 6.052 1.00 59.16 95 PRO A C 1
ATOM 724 O O . PRO A 1 95 ? -2.922 27.264 5.250 1.00 59.16 95 PRO A O 1
ATOM 727 N N . PHE A 1 96 ? -1.510 25.628 5.838 1.00 53.84 96 PHE A N 1
ATOM 728 C CA . PHE A 1 96 ? -1.652 24.778 4.654 1.00 53.84 96 PHE A CA 1
ATOM 729 C C . PHE A 1 96 ? -3.060 24.207 4.407 1.00 53.84 96 PHE A C 1
ATOM 731 O O . PHE A 1 96 ? -3.310 23.698 3.320 1.00 53.84 96 PHE A O 1
ATOM 738 N N . PHE A 1 97 ? -3.984 24.275 5.371 1.00 54.06 97 PHE A N 1
ATOM 739 C CA . PHE A 1 97 ? -5.356 23.772 5.187 1.00 54.06 97 PHE A CA 1
ATOM 740 C C . PHE A 1 97 ? -6.299 24.752 4.473 1.00 54.06 97 PHE A C 1
ATOM 742 O O . PHE A 1 97 ? -7.464 24.419 4.266 1.00 54.06 97 PHE A O 1
ATOM 749 N N . ALA A 1 98 ? -5.829 25.951 4.117 1.00 50.09 98 ALA A N 1
ATOM 750 C CA . ALA A 1 98 ? -6.655 26.964 3.460 1.00 50.09 98 ALA A CA 1
ATOM 751 C C . ALA A 1 98 ? -6.856 26.721 1.951 1.00 50.09 98 ALA A C 1
ATOM 753 O O . ALA A 1 98 ? -7.814 27.241 1.385 1.00 50.09 98 ALA A O 1
ATOM 754 N N . GLU A 1 99 ? -6.008 25.915 1.302 1.00 52.78 99 GLU A N 1
ATOM 755 C CA . GLU A 1 99 ? -6.100 25.654 -0.138 1.00 52.78 99 GLU A CA 1
ATOM 756 C C . GLU A 1 99 ? -6.257 24.152 -0.417 1.00 52.78 99 GLU A C 1
ATOM 758 O O . GLU A 1 99 ? -5.346 23.355 -0.174 1.00 52.78 99 GLU A O 1
ATOM 763 N N . ASP A 1 100 ? -7.421 23.771 -0.958 1.00 53.84 100 ASP A N 1
ATOM 764 C CA . ASP A 1 100 ? -7.734 22.445 -1.520 1.00 53.84 100 ASP A CA 1
ATOM 765 C C . ASP A 1 100 ? -6.895 22.212 -2.790 1.00 53.84 100 ASP A C 1
ATOM 767 O O . ASP A 1 100 ? -7.366 22.247 -3.926 1.00 53.84 100 ASP A O 1
ATOM 771 N N . THR A 1 101 ? -5.587 22.071 -2.593 1.00 55.94 101 THR A N 1
ATOM 772 C CA . THR A 1 101 ? -4.615 21.806 -3.652 1.00 55.94 101 THR A CA 1
ATOM 773 C C . THR A 1 101 ? -4.679 20.337 -4.053 1.00 55.94 101 THR A C 1
ATOM 775 O O . THR A 1 101 ? -4.891 19.458 -3.216 1.00 55.94 101 THR A O 1
ATOM 778 N N . GLU A 1 102 ? -4.416 20.025 -5.326 1.00 52.34 102 GLU A N 1
ATOM 779 C CA . GLU A 1 102 ? -4.329 18.637 -5.810 1.00 52.34 102 GLU A CA 1
ATOM 780 C C . GLU A 1 102 ? -3.371 17.762 -4.979 1.00 52.34 102 GLU A C 1
ATOM 782 O O . GLU A 1 102 ? -3.590 1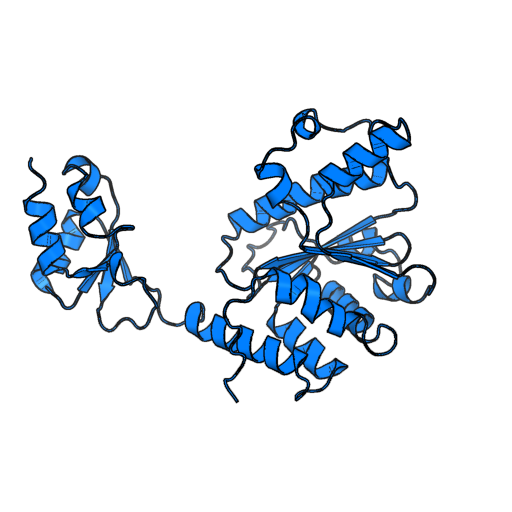6.557 -4.862 1.00 52.34 102 GLU A O 1
ATOM 787 N N . SER A 1 103 ? -2.315 18.346 -4.400 1.00 53.56 103 SER A N 1
ATOM 788 C CA . SER A 1 103 ? -1.387 17.627 -3.522 1.00 53.56 103 SER A CA 1
ATOM 789 C C . SER A 1 103 ? -2.052 17.162 -2.230 1.00 53.56 103 SER A C 1
ATOM 791 O O . SER A 1 103 ? -1.787 16.045 -1.805 1.00 53.56 103 SER A O 1
ATOM 793 N N . SER A 1 104 ? -2.959 17.955 -1.650 1.00 55.34 104 SER A N 1
ATOM 794 C CA . SER A 1 104 ? -3.710 17.565 -0.449 1.00 55.34 104 SER A CA 1
ATOM 795 C C . SER A 1 104 ? -4.687 16.408 -0.710 1.00 55.34 104 SER A C 1
ATOM 797 O O . SER A 1 104 ? -4.856 15.539 0.143 1.00 55.34 104 SER A O 1
ATOM 799 N N . ARG A 1 105 ? -5.248 16.325 -1.928 1.00 57.31 105 ARG A N 1
ATOM 800 C CA . ARG A 1 105 ? -6.148 15.234 -2.350 1.00 57.31 105 ARG A CA 1
ATOM 801 C C . ARG A 1 105 ? -5.442 13.895 -2.550 1.00 57.31 105 ARG A C 1
ATOM 803 O O . ARG A 1 105 ? -6.083 12.848 -2.494 1.00 57.31 105 ARG A O 1
ATOM 810 N N . ARG A 1 106 ? -4.132 13.912 -2.814 1.00 61.75 106 ARG A N 1
ATOM 811 C CA . ARG A 1 106 ? -3.327 12.698 -3.047 1.00 61.75 106 ARG A CA 1
ATOM 812 C C . ARG A 1 106 ? -2.939 11.967 -1.764 1.00 61.75 106 ARG A C 1
ATOM 814 O O . ARG A 1 106 ? -2.471 10.838 -1.855 1.00 61.75 106 ARG A O 1
ATOM 821 N N . ASP A 1 107 ? -3.175 12.574 -0.606 1.00 76.38 107 ASP A N 1
ATOM 822 C CA . ASP A 1 107 ? -2.756 12.036 0.685 1.00 76.38 107 ASP A CA 1
ATOM 823 C C . ASP A 1 107 ? -3.922 11.450 1.502 1.00 76.38 107 ASP A C 1
ATOM 825 O O . ASP A 1 107 ? -3.741 11.157 2.674 1.00 76.38 107 ASP A O 1
ATOM 829 N N . ALA A 1 108 ? -5.115 11.242 0.939 1.00 85.94 108 ALA A N 1
ATOM 830 C CA . ALA A 1 108 ? -6.193 10.558 1.664 1.00 85.94 108 ALA A CA 1
ATOM 831 C C . ALA A 1 108 ? -5.843 9.070 1.891 1.00 85.94 108 ALA A C 1
ATOM 833 O O . ALA A 1 108 ? -5.406 8.426 0.936 1.00 85.94 108 ALA A O 1
ATOM 834 N N . PRO A 1 109 ? -6.016 8.512 3.106 1.00 92.25 109 PRO A N 1
ATOM 835 C CA . PRO A 1 109 ? -5.863 7.078 3.322 1.00 92.25 109 PRO A CA 1
ATOM 836 C C . PRO A 1 109 ? -6.912 6.287 2.536 1.00 92.25 109 PRO A C 1
ATOM 838 O O . PRO A 1 109 ? -8.070 6.701 2.415 1.00 92.25 109 PRO A O 1
ATOM 841 N N . ASP A 1 110 ? -6.514 5.119 2.035 1.00 92.94 110 ASP A N 1
ATOM 842 C CA . ASP A 1 110 ? -7.409 4.242 1.278 1.00 92.94 110 ASP A CA 1
ATOM 843 C C . ASP A 1 110 ? -8.576 3.723 2.132 1.00 92.94 110 ASP A C 1
ATOM 845 O O . ASP A 1 110 ? -9.716 3.659 1.661 1.00 92.94 110 ASP A O 1
ATOM 849 N N . ILE A 1 111 ? -8.288 3.346 3.383 1.00 95.31 111 ILE A N 1
ATOM 850 C CA . ILE A 1 111 ? -9.274 2.825 4.336 1.00 95.31 111 ILE A CA 1
ATOM 851 C C . ILE A 1 111 ? -8.970 3.369 5.729 1.00 95.31 111 ILE A C 1
ATOM 853 O O . ILE A 1 111 ? -7.824 3.361 6.173 1.00 95.31 111 ILE A O 1
ATOM 857 N N . VAL A 1 112 ? -10.008 3.763 6.455 1.00 95.75 112 VAL A N 1
ATOM 858 C CA . VAL A 1 112 ? -9.964 4.002 7.896 1.00 95.75 112 VAL A CA 1
ATOM 859 C C . VAL A 1 112 ? -10.983 3.101 8.569 1.00 95.75 112 VAL A C 1
ATOM 861 O O . VAL A 1 112 ? -12.151 3.085 8.191 1.00 95.75 112 VAL A O 1
ATOM 864 N N . ILE A 1 113 ? -10.536 2.340 9.561 1.00 95.81 113 ILE A N 1
ATOM 865 C CA . ILE A 1 113 ? -11.374 1.454 10.359 1.00 95.81 113 ILE A CA 1
ATOM 866 C C . ILE A 1 113 ? -11.401 2.009 11.774 1.00 95.81 113 ILE A C 1
ATOM 868 O O . ILE A 1 113 ? -10.366 2.095 12.428 1.00 95.81 113 ILE A O 1
ATOM 872 N N . ARG A 1 114 ? -12.571 2.377 12.271 1.00 94.25 114 ARG A N 1
ATOM 873 C CA . ARG A 1 114 ? -12.749 2.728 13.674 1.00 94.25 114 ARG A CA 1
ATOM 874 C C . ARG A 1 114 ? -13.087 1.473 14.462 1.00 94.25 114 ARG A C 1
ATOM 876 O O . ARG A 1 114 ? -13.997 0.745 14.080 1.00 94.25 114 ARG A O 1
ATOM 883 N N . VAL A 1 115 ? -12.373 1.243 15.560 1.00 92.44 115 VAL A N 1
ATOM 884 C CA . VAL A 1 115 ? -12.637 0.170 16.526 1.00 92.44 115 VAL A CA 1
ATOM 885 C C . VAL A 1 115 ? -12.782 0.821 17.900 1.00 92.44 115 VAL A C 1
ATOM 887 O O . VAL A 1 115 ? -11.797 1.093 18.593 1.00 92.44 115 VAL A O 1
ATOM 890 N N . GLY A 1 116 ? -14.020 1.159 18.265 1.00 90.75 116 GLY A N 1
ATOM 891 C CA . GLY A 1 116 ? -14.312 1.947 19.463 1.00 90.75 116 GLY A CA 1
ATOM 892 C C . GLY A 1 116 ? -13.743 3.368 19.367 1.00 90.75 116 GLY A C 1
ATOM 893 O O . GLY A 1 116 ? -14.165 4.165 18.526 1.00 90.75 116 GLY A O 1
ATOM 894 N N . SER A 1 117 ? -12.787 3.698 20.238 1.00 91.38 117 SER A N 1
ATOM 895 C CA . SER A 1 117 ? -12.085 4.992 20.258 1.00 91.38 117 SER A CA 1
ATOM 896 C C . SER A 1 117 ? -10.768 4.996 19.472 1.00 91.38 117 SER A C 1
ATOM 898 O O . SER A 1 117 ? -10.070 6.008 19.457 1.00 91.38 117 SER A O 1
ATOM 900 N N . LEU A 1 118 ? -10.391 3.879 18.846 1.00 93.94 118 LEU A N 1
ATOM 901 C CA . LEU A 1 118 ? -9.164 3.778 18.058 1.00 93.94 118 LEU A CA 1
ATOM 902 C C . LEU A 1 118 ? -9.454 3.828 16.564 1.00 93.94 118 LEU A C 1
ATOM 904 O O . LEU A 1 118 ? -10.464 3.296 16.102 1.00 93.94 118 LEU A O 1
ATOM 908 N N . LEU A 1 119 ? -8.524 4.407 15.808 1.00 95.62 119 LEU A N 1
ATOM 909 C CA . LEU A 1 119 ? -8.503 4.310 14.351 1.00 95.62 119 LEU A CA 1
ATOM 910 C C . LEU A 1 119 ? -7.410 3.344 13.889 1.00 95.62 119 LEU A C 1
ATOM 912 O O . LEU A 1 119 ? -6.282 3.390 14.365 1.00 95.62 119 LEU A O 1
ATOM 916 N N . VAL A 1 120 ? -7.716 2.510 12.909 1.00 96.88 120 VAL A N 1
ATOM 917 C CA . VAL A 1 120 ? -6.747 1.765 12.109 1.00 96.88 120 VAL A CA 1
ATOM 918 C C . VAL A 1 120 ? -6.787 2.371 10.717 1.00 96.88 120 VAL A C 1
ATOM 920 O O . VAL A 1 120 ? -7.768 2.236 9.990 1.00 96.88 120 VAL A O 1
ATOM 923 N N . VAL A 1 121 ? -5.739 3.101 10.368 1.00 96.75 121 VAL A N 1
ATOM 924 C CA . VAL A 1 121 ? -5.629 3.821 9.102 1.00 96.75 121 VAL A CA 1
ATOM 925 C C . VAL A 1 121 ? -4.753 3.003 8.174 1.00 96.75 121 VAL A C 1
ATOM 927 O O . VAL A 1 121 ? -3.605 2.734 8.505 1.00 96.75 121 VAL A O 1
ATOM 930 N N . CYS A 1 122 ? -5.266 2.625 7.012 1.00 96.75 122 CYS A N 1
ATOM 931 C CA . CYS A 1 122 ? -4.570 1.776 6.058 1.00 96.75 122 CYS A CA 1
ATOM 932 C C . CYS A 1 122 ? -4.290 2.528 4.756 1.00 96.75 122 CYS A C 1
ATOM 934 O O . CYS A 1 122 ? -5.180 3.154 4.181 1.00 96.75 122 CYS A O 1
ATOM 936 N N . GLU A 1 123 ? -3.071 2.372 4.253 1.00 95.44 123 GLU A N 1
ATOM 937 C CA . GLU A 1 123 ? -2.660 2.836 2.930 1.00 95.44 123 GLU A CA 1
ATOM 938 C C . GLU A 1 123 ? -2.156 1.649 2.114 1.00 95.44 123 GLU A C 1
ATOM 940 O O . GLU A 1 123 ? -1.204 0.968 2.505 1.00 95.44 123 GLU A O 1
ATOM 945 N N . GLY A 1 124 ? -2.785 1.395 0.972 1.00 94.00 124 GLY A N 1
ATOM 946 C CA . GLY A 1 124 ? -2.406 0.337 0.057 1.00 94.00 124 GLY A CA 1
ATOM 947 C C . GLY A 1 124 ? -1.415 0.798 -0.993 1.00 94.00 124 GLY A C 1
ATOM 948 O O . GLY A 1 124 ? -1.532 1.867 -1.572 1.00 94.00 124 GLY A O 1
ATOM 949 N N . LYS A 1 125 ? -0.432 -0.051 -1.287 1.00 91.88 125 LYS A N 1
ATOM 950 C CA . LYS A 1 125 ? 0.375 0.007 -2.506 1.00 91.88 125 LYS A CA 1
ATOM 951 C C . LYS A 1 125 ? 0.422 -1.384 -3.102 1.00 91.88 125 LYS A C 1
ATOM 953 O O . LYS A 1 125 ? 0.966 -2.282 -2.469 1.00 91.88 125 LYS A O 1
ATOM 958 N N . PHE A 1 126 ? -0.156 -1.592 -4.283 1.00 86.38 126 PHE A N 1
ATOM 959 C CA . PHE A 1 126 ? -0.206 -2.923 -4.901 1.00 86.38 126 PHE A CA 1
ATOM 960 C C . PHE A 1 126 ? 0.357 -2.948 -6.323 1.00 86.38 126 PHE A C 1
ATOM 962 O O . PHE A 1 126 ? 1.277 -3.708 -6.598 1.00 86.38 126 PHE A O 1
ATOM 969 N N . PHE A 1 127 ? -0.133 -2.102 -7.230 1.00 80.69 127 PHE A N 1
ATOM 970 C CA . PHE A 1 127 ? 0.164 -2.211 -8.673 1.00 80.69 127 PHE A CA 1
ATOM 971 C C . PHE A 1 127 ? 1.374 -1.397 -9.141 1.00 80.69 127 PHE A C 1
ATOM 973 O O . PHE A 1 127 ? 1.563 -1.153 -10.330 1.00 80.69 127 PHE A O 1
ATOM 980 N N . SER A 1 128 ? 2.213 -0.963 -8.209 1.00 77.12 128 SER A N 1
ATOM 981 C CA . SER A 1 128 ? 3.481 -0.311 -8.511 1.00 77.12 128 SER A CA 1
ATOM 982 C C . SER A 1 128 ? 4.563 -0.861 -7.589 1.00 77.12 128 SER A C 1
ATOM 984 O O . SER A 1 128 ? 4.262 -1.419 -6.536 1.00 77.12 128 SER A O 1
ATOM 986 N N . ARG A 1 129 ? 5.841 -0.719 -7.965 1.00 74.19 129 ARG A N 1
ATOM 987 C CA . ARG A 1 129 ? 6.933 -0.803 -6.986 1.00 74.19 129 ARG A CA 1
ATOM 988 C C . ARG A 1 129 ? 6.965 0.539 -6.256 1.00 74.19 129 ARG A C 1
ATOM 990 O O . ARG A 1 129 ? 7.499 1.493 -6.836 1.00 74.19 129 ARG A O 1
ATOM 997 N N . PRO A 1 130 ? 6.375 0.660 -5.050 1.00 73.56 130 PRO A N 1
ATOM 998 C CA . PRO A 1 130 ? 6.386 1.931 -4.355 1.00 73.56 130 PRO A CA 1
ATOM 999 C C . PRO A 1 130 ? 7.840 2.326 -4.118 1.00 73.56 130 PRO A C 1
ATOM 1001 O O . PRO A 1 130 ? 8.646 1.541 -3.618 1.00 73.56 130 PRO A O 1
ATOM 1004 N N . SER A 1 131 ? 8.202 3.557 -4.477 1.00 83.81 131 SER A N 1
ATOM 1005 C CA . SER A 1 131 ? 9.447 4.100 -3.945 1.00 83.81 131 SER A CA 1
ATOM 1006 C C . SER A 1 131 ? 9.260 4.228 -2.434 1.00 83.81 131 SER A C 1
ATOM 1008 O O . SER A 1 131 ? 8.353 4.935 -1.993 1.00 83.81 131 SER A O 1
ATOM 1010 N N . TRP A 1 132 ? 10.090 3.559 -1.632 1.00 86.06 132 TRP A N 1
ATOM 1011 C CA . TRP A 1 132 ? 9.954 3.609 -0.172 1.00 86.06 132 TRP A CA 1
ATOM 1012 C C . TRP A 1 132 ? 10.021 5.038 0.360 1.00 86.06 132 TRP A C 1
ATOM 1014 O O . TRP A 1 132 ? 9.263 5.406 1.247 1.00 86.06 132 TRP A O 1
ATOM 1024 N N . ARG A 1 133 ? 10.848 5.890 -0.255 1.00 86.56 133 ARG A N 1
ATOM 1025 C CA . ARG A 1 133 ? 10.875 7.332 0.024 1.00 86.56 133 ARG A CA 1
ATOM 1026 C C . ARG A 1 133 ? 9.537 8.019 -0.278 1.00 86.56 133 ARG A C 1
ATOM 1028 O O . ARG A 1 133 ? 9.136 8.914 0.458 1.00 86.56 133 ARG A O 1
ATOM 1035 N N . GLY A 1 134 ? 8.865 7.643 -1.365 1.00 86.69 134 GLY A N 1
ATOM 1036 C CA . GLY A 1 134 ? 7.540 8.152 -1.719 1.00 86.69 134 GLY A CA 1
ATOM 1037 C C . GLY A 1 134 ? 6.486 7.737 -0.703 1.00 86.69 134 GLY A C 1
ATOM 1038 O O . GLY A 1 134 ? 5.828 8.610 -0.149 1.00 86.69 134 GLY A O 1
ATOM 1039 N N . LEU A 1 135 ? 6.412 6.438 -0.395 1.00 89.06 135 LEU A N 1
ATOM 1040 C CA . LEU A 1 135 ? 5.480 5.906 0.598 1.00 89.06 135 LEU A CA 1
ATOM 1041 C C . LEU A 1 135 ? 5.717 6.530 1.979 1.00 89.06 135 LEU A C 1
ATOM 1043 O O . LEU A 1 135 ? 4.774 6.991 2.606 1.00 89.06 135 LEU A O 1
ATOM 1047 N N . LYS A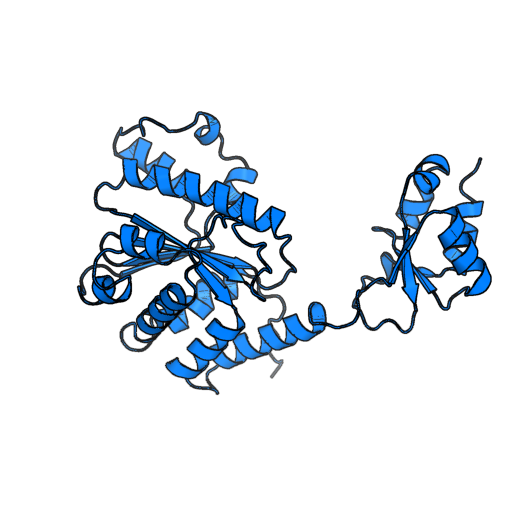 1 136 ? 6.978 6.641 2.421 1.00 90.81 136 LYS A N 1
ATOM 1048 C CA . LYS A 1 136 ? 7.319 7.287 3.696 1.00 90.81 136 LYS A CA 1
ATOM 1049 C C . LYS A 1 136 ? 6.797 8.722 3.767 1.00 90.81 136 LYS A C 1
ATOM 1051 O O . LYS A 1 136 ? 6.171 9.085 4.752 1.00 90.81 136 LYS A O 1
ATOM 1056 N N . ARG A 1 137 ? 7.006 9.523 2.713 1.00 89.62 137 ARG A N 1
ATOM 1057 C CA . ARG A 1 137 ? 6.487 10.901 2.652 1.00 89.62 137 ARG A CA 1
ATOM 1058 C C . ARG A 1 137 ? 4.963 10.948 2.716 1.00 89.62 137 ARG A C 1
ATOM 1060 O O . ARG A 1 137 ? 4.436 11.767 3.458 1.00 89.62 137 ARG A O 1
ATOM 1067 N N . GLN A 1 138 ? 4.289 10.081 1.962 1.00 89.56 138 GLN A N 1
ATOM 1068 C CA . GLN A 1 138 ? 2.830 10.020 1.936 1.00 89.56 138 GLN A CA 1
ATOM 1069 C C . GLN A 1 138 ? 2.270 9.669 3.322 1.00 89.56 138 GLN A C 1
ATOM 1071 O O . GLN A 1 138 ? 1.433 10.393 3.850 1.00 89.56 138 GLN A O 1
ATOM 1076 N N . LEU A 1 139 ? 2.808 8.630 3.966 1.00 92.31 139 LEU A N 1
ATOM 1077 C CA . LEU A 1 139 ? 2.372 8.203 5.298 1.00 92.31 139 LEU A CA 1
ATOM 1078 C C . LEU A 1 139 ? 2.681 9.255 6.371 1.00 92.31 139 LEU A C 1
ATOM 1080 O O . LEU A 1 139 ? 1.843 9.537 7.219 1.00 92.31 139 LEU A O 1
ATOM 1084 N N . SER A 1 140 ? 3.844 9.912 6.311 1.00 91.69 140 SER A N 1
ATOM 1085 C CA . SER A 1 140 ? 4.143 11.038 7.207 1.00 91.69 140 SER A CA 1
ATOM 1086 C C . SER A 1 140 ? 3.198 12.227 7.007 1.00 91.69 140 SER A C 1
ATOM 1088 O O . SER A 1 140 ? 2.898 12.923 7.974 1.00 91.69 140 SER A O 1
ATOM 1090 N N . SER A 1 141 ? 2.746 12.486 5.775 1.00 89.31 141 SER A N 1
ATOM 1091 C CA . SER A 1 141 ? 1.748 13.525 5.489 1.00 89.31 141 SER A CA 1
ATOM 1092 C C . SER A 1 141 ? 0.386 13.149 6.076 1.00 89.31 141 SER A C 1
ATOM 1094 O O . SER A 1 141 ? -0.190 13.922 6.840 1.00 89.31 141 SER A O 1
ATOM 1096 N N . GLN A 1 142 ? -0.077 11.926 5.806 1.00 91.00 142 GLN A N 1
ATOM 1097 C CA . GLN A 1 142 ? -1.303 11.356 6.366 1.00 91.00 142 GLN A CA 1
ATOM 1098 C C . GLN A 1 142 ? -1.329 11.417 7.891 1.00 91.00 142 GLN A C 1
ATOM 1100 O O . GLN A 1 142 ? -2.308 11.888 8.459 1.00 91.00 142 GLN A O 1
ATOM 1105 N N . ARG A 1 143 ? -0.239 11.009 8.553 1.00 91.94 143 ARG A N 1
ATOM 1106 C CA . ARG A 1 143 ? -0.120 11.028 10.016 1.00 91.94 143 ARG A CA 1
ATOM 1107 C C . ARG A 1 143 ? -0.433 12.406 10.604 1.00 91.94 143 ARG A C 1
ATOM 1109 O O . ARG A 1 143 ? -1.277 12.508 11.486 1.00 91.94 143 ARG A O 1
ATOM 1116 N N . LYS A 1 144 ? 0.152 13.466 10.041 1.00 88.69 144 LYS A N 1
ATOM 1117 C CA . LYS A 1 144 ? -0.113 14.853 10.466 1.00 88.69 144 LYS A CA 1
ATOM 1118 C C . LYS A 1 144 ? -1.575 15.258 10.282 1.00 88.69 144 LYS A C 1
ATOM 1120 O O . LYS A 1 144 ? -2.105 16.026 11.073 1.00 88.69 144 LYS A O 1
ATOM 1125 N N . GLN A 1 145 ? -2.227 14.778 9.222 1.00 86.12 145 GLN A N 1
ATOM 1126 C CA . GLN A 1 145 ? -3.645 15.056 8.989 1.00 86.12 145 GLN A CA 1
ATOM 1127 C C . GLN A 1 145 ? -4.527 14.316 10.000 1.00 86.12 145 GLN A C 1
ATOM 1129 O O . GLN A 1 145 ? -5.475 14.895 10.520 1.00 86.12 145 GLN A O 1
ATOM 1134 N N . ILE A 1 146 ? -4.198 13.058 10.302 1.00 90.31 146 ILE A N 1
ATOM 1135 C CA . ILE A 1 146 ? -4.917 12.232 11.277 1.00 90.31 146 ILE A CA 1
ATOM 1136 C C . ILE A 1 146 ? -4.812 12.840 12.671 1.00 90.31 146 ILE A C 1
ATOM 1138 O O . ILE A 1 146 ? -5.825 12.934 13.348 1.00 90.31 146 ILE A O 1
ATOM 1142 N N . GLU A 1 147 ? -3.631 13.309 13.077 1.00 89.25 147 GLU A N 1
ATOM 1143 C CA . GLU A 1 147 ? -3.419 13.979 14.369 1.00 89.25 147 GLU A CA 1
ATOM 1144 C C . GLU A 1 147 ? -4.376 15.168 14.566 1.00 89.25 147 GLU A C 1
ATOM 1146 O O . GLU A 1 147 ? -4.931 15.335 15.647 1.00 89.25 147 GLU A O 1
ATOM 1151 N N . LEU A 1 148 ? -4.687 15.923 13.509 1.00 84.38 148 LEU A N 1
ATOM 1152 C CA . LEU A 1 148 ? -5.645 17.034 13.579 1.00 84.38 148 LEU A CA 1
ATOM 1153 C C . LEU A 1 148 ? -7.101 16.589 13.761 1.00 84.38 148 LEU A C 1
ATOM 1155 O O . LEU A 1 148 ? -7.931 17.389 14.190 1.00 84.38 148 LEU A O 1
ATOM 1159 N N . LEU A 1 149 ? -7.443 15.337 13.441 1.00 86.31 149 LEU A N 1
ATOM 1160 C CA . LEU A 1 149 ? -8.775 14.806 13.737 1.00 86.31 149 LEU A CA 1
ATOM 1161 C C . LEU A 1 149 ? -8.995 14.660 15.241 1.00 86.31 149 LEU A C 1
ATOM 1163 O O . LEU A 1 149 ? -10.131 14.786 15.684 1.00 86.31 149 LEU A O 1
ATOM 1167 N N . PHE A 1 150 ? -7.941 14.435 16.029 1.00 88.69 150 PHE A N 1
ATOM 1168 C CA . PHE A 1 150 ? -8.058 14.276 17.481 1.00 88.69 150 PHE A CA 1
ATOM 1169 C C . PHE A 1 150 ? -8.457 15.582 18.175 1.00 88.69 150 PHE A C 1
ATOM 1171 O O . PHE A 1 150 ? -9.184 15.542 19.163 1.00 88.69 150 PHE A O 1
ATOM 1178 N N . ASP A 1 151 ? -8.091 16.730 17.599 1.00 83.75 151 ASP A N 1
ATOM 1179 C CA . ASP A 1 151 ? -8.538 18.046 18.075 1.00 83.75 151 ASP A CA 1
ATOM 1180 C C . ASP A 1 151 ? -10.050 18.264 17.865 1.00 83.75 151 ASP A C 1
ATOM 1182 O O . ASP A 1 151 ? -10.671 19.074 18.551 1.00 83.75 151 ASP A O 1
ATOM 1186 N N . ILE A 1 152 ? -10.652 17.558 16.901 1.00 82.88 152 ILE A N 1
ATOM 1187 C CA . ILE A 1 152 ? -12.060 17.717 16.496 1.00 82.88 152 ILE A CA 1
ATOM 1188 C C . ILE A 1 152 ? -12.939 16.623 17.105 1.00 82.88 152 ILE A C 1
ATOM 1190 O O . ILE A 1 152 ? -14.097 16.862 17.450 1.00 82.88 152 ILE A O 1
ATOM 1194 N N . PHE A 1 153 ? -12.394 15.417 17.236 1.00 86.62 153 PHE A N 1
ATOM 1195 C CA . PHE A 1 153 ? -13.092 14.227 17.698 1.00 86.62 153 PHE A CA 1
ATOM 1196 C C . PHE A 1 153 ? -12.460 13.727 19.004 1.00 86.62 153 PHE A C 1
ATOM 1198 O O . PHE A 1 153 ? -11.724 12.739 18.991 1.00 86.62 153 PHE A O 1
ATOM 1205 N N . PRO A 1 154 ? -12.779 14.350 20.157 1.00 86.75 154 PRO A N 1
ATOM 1206 C CA . PRO A 1 154 ? -12.168 14.018 21.449 1.00 86.75 154 PRO A CA 1
ATOM 1207 C C . PRO A 1 154 ? -12.504 12.604 21.945 1.00 86.75 154 PRO A C 1
ATOM 1209 O O . PRO A 1 154 ? -11.897 12.113 22.892 1.00 86.75 154 PRO A O 1
ATOM 1212 N N . SER A 1 155 ? -13.473 11.928 21.320 1.00 89.50 155 SER A N 1
ATOM 1213 C CA . SER A 1 155 ? -13.762 10.516 21.578 1.00 89.50 155 SER A CA 1
ATOM 1214 C C . SER A 1 155 ? -12.692 9.567 21.034 1.00 89.50 155 SER A C 1
ATOM 1216 O O . SER A 1 155 ? -12.728 8.381 21.355 1.00 89.50 155 SER A O 1
ATOM 1218 N N . LEU A 1 156 ? -11.792 10.041 20.169 1.00 91.50 156 LEU A N 1
ATOM 1219 C CA . LEU A 1 156 ? -10.680 9.251 19.657 1.00 91.50 156 LEU A CA 1
ATOM 1220 C C . LEU A 1 156 ? -9.512 9.292 20.647 1.00 91.50 156 LEU A C 1
ATOM 1222 O O . LEU A 1 156 ? -9.120 10.355 21.115 1.00 91.50 156 LEU A O 1
ATOM 1226 N N . THR A 1 157 ? -8.934 8.131 20.949 1.00 92.50 157 THR A N 1
ATOM 1227 C CA . THR A 1 157 ? -7.857 7.990 21.948 1.00 92.50 157 THR A CA 1
ATOM 1228 C C . THR A 1 157 ? -6.506 7.630 21.341 1.00 92.50 157 THR A C 1
ATOM 1230 O O . THR A 1 157 ? -5.481 7.800 21.990 1.00 92.50 157 THR A O 1
ATOM 1233 N N . GLY A 1 158 ? -6.486 7.114 20.113 1.00 94.12 158 GLY A N 1
ATOM 1234 C CA . GLY A 1 158 ? -5.259 6.851 19.372 1.00 94.12 158 GLY A CA 1
ATOM 1235 C C . GLY A 1 158 ? -5.530 6.308 17.973 1.00 94.12 158 GLY A C 1
ATOM 1236 O O . GLY A 1 158 ? -6.679 6.044 17.604 1.00 94.12 158 GLY A O 1
ATOM 1237 N N . PHE A 1 159 ? -4.472 6.135 17.188 1.00 96.06 159 PHE A N 1
ATOM 1238 C CA . PHE A 1 159 ? -4.556 5.483 15.886 1.00 96.06 159 PHE A CA 1
ATOM 1239 C C . PHE A 1 159 ? -3.333 4.609 15.608 1.00 96.06 159 PHE A C 1
ATOM 1241 O O . PHE A 1 159 ? -2.247 4.866 16.118 1.00 96.06 159 PHE A O 1
ATOM 1248 N N . VAL A 1 160 ? -3.532 3.598 14.768 1.00 96.50 160 VAL A N 1
ATOM 1249 C CA . VAL A 1 160 ? -2.500 2.716 14.224 1.00 96.50 160 VAL A CA 1
ATOM 1250 C C . VAL A 1 160 ? -2.465 2.917 12.715 1.00 96.50 160 VAL A C 1
ATOM 1252 O O . VAL A 1 160 ? -3.483 2.762 12.040 1.00 96.50 160 VAL A O 1
ATOM 1255 N N . HIS A 1 161 ? -1.306 3.270 12.171 1.00 96.56 161 HIS A N 1
ATOM 1256 C CA . HIS A 1 161 ? -1.097 3.495 10.745 1.00 96.56 161 HIS A CA 1
ATOM 1257 C C . HIS A 1 161 ? -0.456 2.268 10.101 1.00 96.56 161 HIS A C 1
ATOM 1259 O O . HIS A 1 161 ? 0.648 1.860 10.461 1.00 96.56 161 HIS A O 1
ATOM 1265 N N . VAL A 1 162 ? -1.150 1.676 9.136 1.00 97.31 162 VAL A N 1
ATOM 1266 C CA . VAL A 1 162 ? -0.816 0.393 8.522 1.00 97.31 162 VAL A CA 1
ATOM 1267 C C . VAL A 1 162 ? -0.489 0.587 7.045 1.00 97.31 162 VAL A C 1
ATOM 1269 O O . VAL A 1 162 ? -1.286 1.127 6.278 1.00 97.31 162 VAL A O 1
ATOM 1272 N N . ALA A 1 163 ? 0.672 0.095 6.622 1.00 96.31 163 ALA A N 1
ATOM 1273 C CA . ALA A 1 163 ? 1.035 0.021 5.212 1.00 96.31 163 ALA A CA 1
ATOM 1274 C C . ALA A 1 163 ? 0.661 -1.357 4.637 1.00 96.31 163 ALA A C 1
ATOM 1276 O O . ALA A 1 163 ? 1.180 -2.377 5.091 1.00 96.31 163 ALA A O 1
ATOM 1277 N N . LEU A 1 164 ? -0.200 -1.404 3.616 1.00 96.62 164 LEU A N 1
ATOM 1278 C CA . LEU A 1 164 ? -0.505 -2.628 2.867 1.00 96.62 164 LEU A CA 1
ATOM 1279 C C . LEU A 1 164 ? 0.372 -2.684 1.617 1.00 96.62 164 LEU A C 1
ATOM 1281 O O . LEU A 1 164 ? 0.150 -1.954 0.652 1.00 96.62 164 LEU A O 1
ATOM 1285 N N . VAL A 1 165 ? 1.404 -3.520 1.634 1.00 94.88 165 VAL A N 1
ATOM 1286 C CA . VAL A 1 165 ? 2.506 -3.478 0.655 1.00 94.88 165 VAL A CA 1
ATOM 1287 C C . VAL A 1 165 ? 2.656 -4.809 -0.080 1.00 94.88 165 VAL A C 1
ATOM 1289 O O . VAL A 1 165 ? 2.207 -5.841 0.407 1.00 94.88 165 VAL A O 1
ATOM 1292 N N . PRO A 1 166 ? 3.266 -4.862 -1.273 1.00 91.25 166 PRO A N 1
ATOM 1293 C CA . PRO A 1 166 ? 3.437 -6.144 -1.954 1.00 91.25 166 PRO A CA 1
ATOM 1294 C C . PRO A 1 166 ? 4.529 -6.996 -1.291 1.00 91.25 166 PRO A C 1
ATOM 1296 O O . PRO A 1 166 ? 4.424 -8.218 -1.237 1.00 91.25 166 PRO A O 1
ATOM 1299 N N . GLU A 1 167 ? 5.558 -6.338 -0.757 1.00 90.38 167 GLU A N 1
ATOM 1300 C CA . GLU A 1 167 ? 6.700 -6.935 -0.073 1.00 90.38 167 GLU A CA 1
ATOM 1301 C C . GLU A 1 167 ? 7.067 -6.050 1.121 1.00 90.38 167 GLU A C 1
ATOM 1303 O O . GLU A 1 167 ? 6.936 -4.827 1.040 1.00 90.38 167 GLU A O 1
ATOM 1308 N N . LEU A 1 168 ? 7.541 -6.649 2.215 1.00 89.81 168 LEU A N 1
ATOM 1309 C CA . LEU A 1 168 ? 8.017 -5.881 3.364 1.00 89.81 168 LEU A CA 1
ATOM 1310 C C . LEU A 1 168 ? 9.308 -5.125 3.004 1.00 89.81 168 LEU A C 1
ATOM 1312 O O . LEU A 1 168 ? 10.191 -5.687 2.343 1.00 89.81 168 LEU A O 1
ATOM 1316 N N . PRO A 1 169 ? 9.453 -3.863 3.436 1.00 83.94 169 PRO A N 1
ATOM 1317 C CA . PRO A 1 169 ? 10.686 -3.123 3.229 1.00 83.94 169 PRO A CA 1
ATOM 1318 C C . PRO A 1 169 ? 11.829 -3.751 4.028 1.00 83.94 169 PRO A C 1
ATOM 1320 O O . PRO A 1 169 ? 11.656 -4.192 5.162 1.00 83.94 169 PRO A O 1
ATOM 1323 N N . ARG A 1 170 ? 13.030 -3.746 3.445 1.00 84.31 170 ARG A N 1
ATOM 1324 C CA . ARG A 1 170 ? 14.261 -4.011 4.195 1.00 84.31 170 ARG A CA 1
ATOM 1325 C C . ARG A 1 170 ? 14.620 -2.739 4.946 1.00 84.31 170 ARG A C 1
ATOM 1327 O O . ARG A 1 170 ? 15.029 -1.769 4.313 1.00 84.31 170 ARG A O 1
ATOM 1334 N N . LEU A 1 171 ? 14.399 -2.748 6.251 1.00 81.50 171 LEU A N 1
ATOM 1335 C CA . LEU A 1 171 ? 14.742 -1.642 7.133 1.00 81.50 171 LEU A CA 1
ATOM 1336 C C . LEU A 1 171 ? 16.153 -1.852 7.674 1.00 81.50 171 LEU A C 1
ATOM 1338 O O . LEU A 1 171 ? 16.550 -2.981 7.972 1.00 81.50 171 LEU A O 1
ATOM 1342 N N . GLU A 1 172 ? 16.908 -0.767 7.785 1.00 82.69 172 GLU A N 1
ATOM 1343 C CA . GLU A 1 172 ? 18.178 -0.787 8.504 1.00 82.69 172 GLU A CA 1
ATOM 1344 C C . GLU A 1 172 ? 17.921 -0.860 10.015 1.00 82.69 172 GLU A C 1
ATOM 1346 O O . GLU A 1 172 ? 16.874 -0.432 10.509 1.00 82.69 172 GLU A O 1
ATOM 1351 N N . ALA A 1 173 ? 18.867 -1.422 10.769 1.00 79.44 173 ALA A N 1
ATOM 1352 C CA . ALA A 1 173 ? 18.735 -1.522 12.218 1.00 79.44 173 ALA A CA 1
ATOM 1353 C C . ALA A 1 173 ? 18.557 -0.124 12.838 1.00 79.44 173 ALA A C 1
ATOM 1355 O O . ALA A 1 173 ? 19.390 0.760 12.646 1.00 79.44 173 ALA A O 1
ATOM 1356 N N . GLY A 1 174 ? 17.463 0.070 13.580 1.00 79.12 174 GLY A N 1
ATOM 1357 C CA . GLY A 1 174 ? 17.118 1.351 14.204 1.00 79.12 174 GLY A CA 1
ATOM 1358 C C . GLY A 1 174 ? 16.420 2.359 13.283 1.00 79.12 174 GLY A C 1
ATOM 1359 O O . GLY A 1 174 ? 16.065 3.444 13.747 1.00 79.12 174 GLY A O 1
ATOM 1360 N N . GLU A 1 175 ? 16.180 2.033 12.008 1.00 83.50 175 GLU A N 1
ATOM 1361 C CA . GLU A 1 175 ? 15.411 2.907 11.124 1.00 83.50 175 GLU A CA 1
ATOM 1362 C C . GLU A 1 175 ? 13.942 2.964 11.567 1.00 83.50 175 GLU A C 1
ATOM 1364 O O . GLU A 1 175 ? 13.228 1.961 11.554 1.00 83.50 175 GLU A O 1
ATOM 1369 N N . ARG A 1 176 ? 13.464 4.162 11.924 1.00 83.31 176 ARG A N 1
ATOM 1370 C CA . ARG A 1 176 ? 12.049 4.379 12.244 1.00 83.31 176 ARG A CA 1
ATOM 1371 C C . ARG A 1 176 ? 11.208 4.445 10.976 1.00 83.31 176 ARG A C 1
ATOM 1373 O O . ARG A 1 176 ? 11.515 5.187 10.039 1.00 83.31 176 ARG A O 1
ATOM 1380 N N . THR A 1 177 ? 10.099 3.721 10.973 1.00 88.94 177 THR A N 1
ATOM 1381 C CA . THR A 1 177 ? 9.094 3.791 9.916 1.00 88.94 177 THR A CA 1
ATOM 1382 C C . THR A 1 177 ? 7.988 4.778 10.274 1.00 88.94 177 THR A C 1
ATOM 1384 O O . THR A 1 177 ? 7.674 4.952 11.447 1.00 88.94 177 THR A O 1
ATOM 1387 N N . PRO A 1 178 ? 7.367 5.441 9.284 1.00 89.94 178 PRO A N 1
ATOM 1388 C CA . PRO A 1 178 ? 6.212 6.303 9.534 1.00 89.94 178 PRO A CA 1
ATOM 1389 C C . PRO A 1 178 ? 4.898 5.528 9.738 1.00 89.94 178 PRO A C 1
ATOM 1391 O O . PRO A 1 178 ? 3.882 6.138 10.069 1.00 89.94 178 PRO A O 1
ATOM 1394 N N . TRP A 1 179 ? 4.914 4.209 9.533 1.00 93.81 179 TRP A N 1
ATOM 1395 C CA . TRP A 1 179 ? 3.823 3.293 9.856 1.00 93.81 179 TRP A CA 1
ATOM 1396 C C . TRP A 1 179 ? 4.137 2.522 11.139 1.00 93.81 179 TRP A C 1
ATOM 1398 O O . TRP A 1 179 ? 5.305 2.270 11.447 1.00 93.81 179 TRP A O 1
ATOM 1408 N N . ASP A 1 180 ? 3.079 2.108 11.826 1.00 95.19 180 ASP A N 1
ATOM 1409 C CA . ASP A 1 180 ? 3.136 1.300 13.044 1.00 95.19 180 ASP A CA 1
ATOM 1410 C C . ASP A 1 180 ? 3.153 -0.197 12.718 1.00 95.19 180 ASP A C 1
ATOM 1412 O O . ASP A 1 180 ? 3.710 -0.985 13.476 1.00 95.19 180 ASP A O 1
ATOM 1416 N N . ALA A 1 181 ? 2.597 -0.594 11.568 1.00 96.00 181 ALA A N 1
ATOM 1417 C CA . ALA A 1 181 ? 2.653 -1.960 11.054 1.00 96.00 181 ALA A CA 1
ATOM 1418 C C . ALA A 1 181 ? 2.690 -1.992 9.520 1.00 96.00 181 ALA A C 1
ATOM 1420 O O . ALA A 1 181 ? 2.203 -1.078 8.849 1.00 96.00 181 ALA A O 1
ATOM 1421 N N . ALA A 1 182 ? 3.238 -3.068 8.958 1.00 95.75 182 ALA A N 1
ATOM 1422 C CA . ALA A 1 182 ? 3.187 -3.333 7.524 1.00 95.75 182 ALA A CA 1
ATOM 1423 C C . ALA A 1 182 ? 2.666 -4.749 7.269 1.00 95.75 182 ALA A C 1
ATOM 1425 O O . ALA A 1 182 ? 3.225 -5.711 7.779 1.00 95.75 182 ALA A O 1
ATOM 1426 N N . VAL A 1 183 ? 1.614 -4.879 6.463 1.00 96.94 183 VAL A N 1
ATOM 1427 C CA . VAL A 1 183 ? 1.012 -6.171 6.107 1.00 96.94 183 VAL A CA 1
ATOM 1428 C C . VAL A 1 183 ? 1.142 -6.370 4.607 1.00 96.94 183 VAL A C 1
ATOM 1430 O O . VAL A 1 183 ? 0.892 -5.459 3.817 1.00 96.94 183 VAL A O 1
ATOM 1433 N N . THR A 1 184 ? 1.542 -7.563 4.182 1.00 96.56 184 THR A N 1
ATOM 1434 C CA . THR A 1 184 ? 1.704 -7.837 2.757 1.00 96.56 184 THR A CA 1
ATOM 1435 C C . THR A 1 184 ? 0.381 -8.184 2.076 1.00 96.56 184 THR A C 1
ATOM 1437 O O . THR A 1 184 ? -0.482 -8.847 2.650 1.00 96.56 184 THR A O 1
ATOM 1440 N N . TRP A 1 185 ? 0.237 -7.863 0.789 1.00 96.44 185 TRP A N 1
ATOM 1441 C CA . TRP A 1 185 ? -0.897 -8.350 -0.014 1.00 96.44 185 TRP A CA 1
ATOM 1442 C C . TRP A 1 185 ? -0.956 -9.881 -0.095 1.00 96.44 185 TRP A C 1
ATOM 1444 O O . TRP A 1 185 ? -2.030 -10.447 -0.298 1.00 96.44 185 TRP A O 1
ATOM 1454 N N . LYS A 1 186 ? 0.179 -10.567 0.104 1.00 96.69 186 LYS A N 1
ATOM 1455 C CA . LYS A 1 186 ? 0.225 -12.026 0.259 1.00 96.69 186 LYS A CA 1
ATOM 1456 C C . LYS A 1 186 ? -0.508 -12.473 1.522 1.00 96.69 186 LYS A C 1
ATOM 1458 O O . LYS A 1 186 ? -1.306 -13.403 1.453 1.00 96.69 186 LYS A 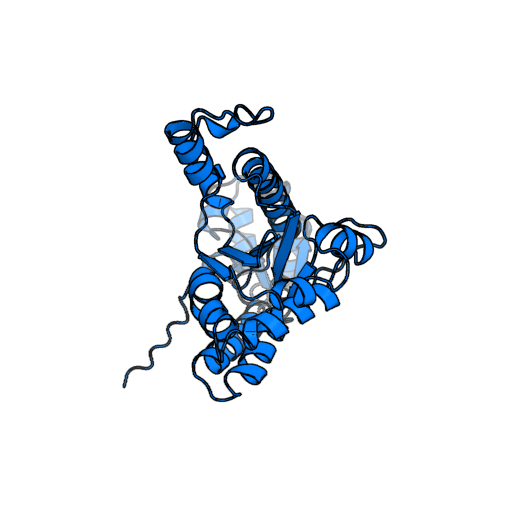O 1
ATOM 1463 N N . GLU A 1 187 ? -0.280 -11.801 2.646 1.00 98.00 187 GLU A N 1
ATOM 1464 C CA . GLU A 1 187 ? -1.003 -12.064 3.893 1.00 98.00 187 GLU A CA 1
ATOM 1465 C C . GLU A 1 187 ? -2.488 -11.718 3.779 1.00 98.00 187 GLU A C 1
ATOM 1467 O O . GLU A 1 187 ? -3.309 -12.493 4.259 1.00 98.00 187 GLU A O 1
ATOM 1472 N N . ILE A 1 188 ? -2.854 -10.635 3.082 1.00 98.25 188 ILE A N 1
ATOM 1473 C CA . ILE A 1 188 ? -4.264 -10.312 2.794 1.00 98.25 188 ILE A CA 1
ATOM 1474 C C . ILE A 1 188 ? -4.917 -11.392 1.923 1.00 98.25 188 ILE A C 1
ATOM 1476 O O . ILE A 1 188 ? -6.046 -11.807 2.180 1.00 98.25 188 ILE A O 1
ATOM 1480 N N . SER A 1 189 ? -4.208 -11.905 0.914 1.00 97.81 189 SER A N 1
ATOM 1481 C CA . SER A 1 189 ? -4.713 -13.017 0.107 1.00 97.81 189 SER A CA 1
ATOM 1482 C C . SER A 1 189 ? -4.884 -14.290 0.934 1.00 97.81 189 SER A C 1
ATOM 1484 O O . SER A 1 189 ? -5.852 -15.014 0.704 1.00 97.81 189 SER A O 1
ATOM 1486 N N . GLN A 1 190 ? -3.977 -14.571 1.873 1.00 98.38 190 GLN A N 1
ATOM 1487 C CA . GLN A 1 190 ? -4.112 -15.711 2.778 1.00 98.38 190 GLN A CA 1
ATOM 1488 C C . GLN A 1 190 ? -5.315 -15.523 3.702 1.00 98.38 190 GLN A C 1
ATOM 1490 O O . GLN A 1 190 ? -6.172 -16.395 3.744 1.00 98.38 190 GLN A O 1
ATOM 1495 N N . LEU A 1 191 ? -5.446 -14.346 4.321 1.00 98.38 191 LEU A N 1
ATOM 1496 C CA . LEU A 1 191 ? -6.605 -13.973 5.129 1.00 98.38 191 LEU A CA 1
ATOM 1497 C C . LEU A 1 191 ? -7.919 -14.185 4.363 1.00 98.38 191 LEU A C 1
ATOM 1499 O O . LEU A 1 191 ? -8.850 -14.782 4.888 1.00 98.38 191 LEU A O 1
ATOM 1503 N N . SER A 1 192 ? -7.992 -13.754 3.099 1.00 98.50 192 SER A N 1
ATOM 1504 C CA . SER A 1 192 ? -9.195 -13.968 2.286 1.00 98.50 192 SER A CA 1
ATOM 1505 C C . SER A 1 192 ? -9.509 -15.452 2.070 1.00 98.50 192 SER A C 1
ATOM 1507 O O . SER A 1 192 ? -10.675 -15.832 2.077 1.00 98.50 192 SER A O 1
ATOM 1509 N N . ALA A 1 193 ? -8.488 -16.303 1.926 1.00 98.25 193 ALA A N 1
ATOM 1510 C CA . ALA A 1 193 ? -8.672 -17.743 1.785 1.00 98.25 193 ALA A CA 1
ATOM 1511 C C . ALA A 1 193 ? -9.117 -18.399 3.096 1.00 98.25 193 ALA A C 1
ATOM 1513 O O . ALA A 1 193 ? -9.954 -19.297 3.050 1.00 98.25 193 ALA A O 1
ATOM 1514 N N . ASP A 1 194 ? -8.579 -17.935 4.225 1.00 97.88 194 ASP A N 1
ATOM 1515 C CA . ASP A 1 194 ? -8.909 -18.425 5.565 1.00 97.88 194 ASP A CA 1
ATOM 1516 C C . ASP A 1 194 ? -10.359 -18.071 5.943 1.00 97.88 194 ASP A C 1
ATOM 1518 O O . ASP A 1 194 ? -11.049 -18.875 6.560 1.00 97.88 194 ASP A O 1
ATOM 1522 N N . VAL A 1 195 ? -10.828 -16.884 5.541 1.00 97.81 195 VAL A N 1
ATOM 1523 C CA . VAL A 1 195 ? -12.144 -16.339 5.919 1.00 97.81 195 VAL A CA 1
ATOM 1524 C C . VAL A 1 195 ? -13.241 -16.705 4.920 1.00 97.81 195 VAL A C 1
ATOM 1526 O O . VAL A 1 195 ? -14.312 -17.143 5.315 1.00 97.81 195 VAL A O 1
ATOM 1529 N N . LEU A 1 196 ? -12.998 -16.517 3.619 1.00 97.88 196 LEU A N 1
ATOM 1530 C CA . LEU A 1 196 ? -14.013 -16.700 2.570 1.00 97.88 196 LEU A CA 1
ATOM 1531 C C . LEU A 1 196 ? -13.912 -18.062 1.873 1.00 97.88 196 LEU A C 1
ATOM 1533 O O . LEU A 1 196 ? -14.798 -18.433 1.105 1.00 97.88 196 LEU A O 1
ATOM 1537 N N . GLY A 1 197 ? -12.814 -18.790 2.080 1.00 97.69 197 GLY A N 1
ATOM 1538 C CA . GLY A 1 197 ? -12.487 -20.011 1.354 1.00 97.69 197 GLY A CA 1
ATOM 1539 C C . GLY A 1 197 ? -11.577 -19.780 0.142 1.00 97.69 197 GLY A C 1
ATOM 1540 O O . GLY A 1 197 ? -11.535 -18.718 -0.489 1.00 97.69 197 GLY A O 1
ATOM 1541 N N . SER A 1 198 ? -10.820 -20.821 -0.213 1.00 97.75 198 SER A N 1
ATOM 1542 C CA . SER A 1 198 ? -9.748 -20.754 -1.217 1.00 97.75 198 SER A CA 1
ATOM 1543 C C . SER A 1 198 ? -10.226 -20.579 -2.667 1.00 97.75 198 SER A C 1
ATOM 1545 O O . SER A 1 198 ? -9.432 -20.132 -3.508 1.00 97.75 198 SER A O 1
ATOM 1547 N N . THR A 1 199 ? -11.491 -20.920 -2.937 1.00 97.25 199 THR A N 1
ATOM 1548 C CA . THR A 1 199 ? -12.175 -20.867 -4.241 1.00 97.25 199 THR A CA 1
ATOM 1549 C C . THR A 1 199 ? -13.136 -19.684 -4.374 1.00 97.25 199 THR A C 1
ATOM 1551 O O . THR A 1 199 ? -13.686 -19.469 -5.452 1.00 97.25 199 THR A O 1
ATOM 1554 N N . HIS A 1 200 ? -13.334 -18.895 -3.313 1.00 97.50 200 HIS A N 1
ATOM 1555 C CA . HIS A 1 200 ? -14.221 -17.737 -3.349 1.00 97.50 200 HIS A CA 1
ATOM 1556 C C . HIS A 1 200 ? -13.715 -16.673 -4.334 1.00 97.50 200 HIS A C 1
ATOM 1558 O O . HIS A 1 200 ? -12.508 -16.448 -4.453 1.00 97.50 200 HIS A O 1
ATOM 1564 N N . TYR A 1 201 ? -14.633 -15.976 -5.013 1.00 95.56 201 TYR A N 1
ATOM 1565 C CA . TYR A 1 201 ? -14.302 -14.982 -6.042 1.00 95.56 201 TYR A CA 1
ATOM 1566 C C . TYR A 1 201 ? -13.267 -13.954 -5.555 1.00 95.56 201 TYR A C 1
ATOM 1568 O O . TYR A 1 201 ? -12.241 -13.757 -6.203 1.00 95.56 201 TYR A O 1
ATOM 1576 N N . VAL A 1 202 ? -13.486 -13.352 -4.381 1.00 96.19 202 VAL A N 1
ATOM 1577 C CA . VAL A 1 202 ? -12.570 -12.359 -3.781 1.00 96.19 202 VAL A CA 1
ATOM 1578 C C . VAL A 1 202 ? -11.162 -12.936 -3.585 1.00 96.19 202 VAL A C 1
ATOM 1580 O O . VAL A 1 202 ? -10.175 -12.309 -3.974 1.00 96.19 2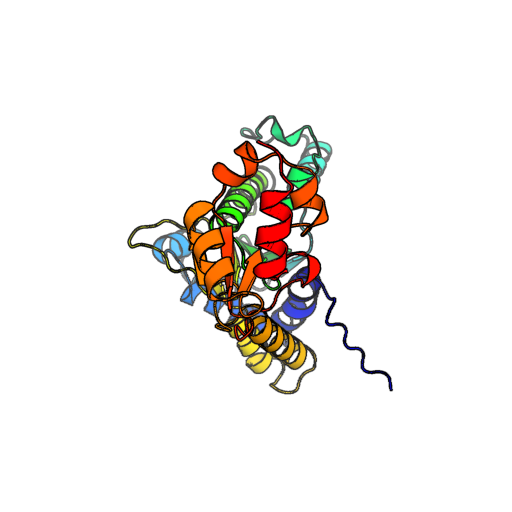02 VAL A O 1
ATOM 1583 N N . THR A 1 203 ? -11.065 -14.162 -3.071 1.00 97.44 203 THR A N 1
ATOM 1584 C CA . THR A 1 203 ? -9.796 -14.871 -2.869 1.00 97.44 203 THR A CA 1
ATOM 1585 C C . THR A 1 203 ? -9.071 -15.113 -4.190 1.00 97.44 203 THR A C 1
ATOM 1587 O O . THR A 1 203 ? -7.869 -14.860 -4.308 1.00 97.44 203 THR A O 1
ATOM 1590 N N . LEU A 1 204 ? -9.797 -15.558 -5.220 1.00 95.56 204 LEU A N 1
ATOM 1591 C CA . LEU A 1 204 ? -9.242 -15.749 -6.560 1.00 95.56 204 LEU A CA 1
ATOM 1592 C C . LEU A 1 204 ? -8.744 -14.424 -7.158 1.00 95.56 204 LEU A C 1
ATOM 1594 O O . LEU A 1 204 ? -7.695 -14.402 -7.805 1.00 95.56 204 LEU A O 1
ATOM 1598 N N . ARG A 1 205 ? -9.429 -13.302 -6.896 1.00 93.94 205 ARG A N 1
ATOM 1599 C CA . ARG A 1 205 ? -9.003 -11.967 -7.349 1.00 93.94 205 ARG A CA 1
ATOM 1600 C C . ARG A 1 205 ? -7.709 -11.497 -6.686 1.00 93.94 205 ARG A C 1
ATOM 1602 O O . ARG A 1 205 ? -6.870 -10.925 -7.388 1.00 93.94 205 ARG A O 1
ATOM 1609 N N . PHE A 1 206 ? -7.517 -11.740 -5.388 1.00 95.19 206 PHE A N 1
ATOM 1610 C CA . PHE A 1 206 ? -6.245 -11.454 -4.713 1.00 95.19 206 PHE A CA 1
ATOM 1611 C C . PHE A 1 206 ? -5.107 -12.325 -5.255 1.00 95.19 206 PHE A C 1
ATOM 1613 O O . PHE A 1 206 ? -4.052 -11.797 -5.612 1.00 95.19 206 PHE A O 1
ATOM 1620 N N . LYS A 1 207 ? -5.338 -13.634 -5.418 1.00 94.62 207 LYS A N 1
ATOM 1621 C CA . LYS A 1 207 ? -4.357 -14.558 -6.014 1.00 94.62 207 LYS A CA 1
ATOM 1622 C C . LYS A 1 207 ? -3.938 -14.116 -7.418 1.00 94.62 207 LYS A C 1
ATOM 1624 O O . LYS A 1 207 ? -2.745 -14.025 -7.701 1.00 94.62 207 LYS A O 1
ATOM 1629 N N . ALA A 1 208 ? -4.900 -13.781 -8.278 1.00 91.38 208 ALA A N 1
ATOM 1630 C CA . ALA A 1 208 ? -4.625 -13.313 -9.635 1.00 91.38 208 ALA A CA 1
ATOM 1631 C C . ALA A 1 208 ? -3.814 -12.004 -9.646 1.00 91.38 208 ALA A C 1
ATOM 1633 O O . ALA A 1 208 ? -2.885 -11.864 -10.444 1.00 91.38 208 ALA A O 1
ATOM 1634 N N . ALA A 1 209 ? -4.113 -11.070 -8.737 1.00 90.38 209 ALA A N 1
ATOM 1635 C CA . ALA A 1 209 ? -3.349 -9.832 -8.599 1.00 90.38 209 ALA A CA 1
ATOM 1636 C C . ALA A 1 209 ? -1.911 -10.085 -8.146 1.00 90.38 209 ALA A C 1
ATOM 1638 O O . ALA A 1 209 ? -0.992 -9.535 -8.743 1.00 90.38 209 ALA A O 1
ATOM 1639 N N . LEU A 1 210 ? -1.699 -10.969 -7.166 1.00 91.19 210 LEU A N 1
ATOM 1640 C CA . LEU A 1 210 ? -0.359 -11.368 -6.727 1.00 91.19 210 LEU A CA 1
ATOM 1641 C C . LEU A 1 210 ? 0.430 -12.053 -7.843 1.00 91.19 210 LEU A C 1
ATOM 1643 O O . LEU A 1 210 ? 1.607 -11.757 -8.026 1.00 91.19 210 LEU A O 1
ATOM 1647 N N . MET A 1 211 ? -0.207 -12.924 -8.631 1.00 87.62 211 MET A N 1
ATOM 1648 C CA . MET A 1 211 ? 0.423 -13.525 -9.810 1.00 87.62 211 MET A CA 1
ATOM 1649 C C . MET A 1 211 ? 0.788 -12.463 -10.850 1.00 87.62 211 MET A C 1
ATOM 1651 O O . MET A 1 211 ? 1.870 -12.512 -11.431 1.00 87.62 211 MET A O 1
ATOM 1655 N N . SER A 1 212 ? -0.087 -11.482 -11.084 1.00 84.50 212 SER A N 1
ATOM 1656 C CA . SER A 1 212 ? 0.206 -10.366 -11.985 1.00 84.50 212 SER A CA 1
ATOM 1657 C C . SER A 1 212 ? 1.367 -9.518 -11.470 1.00 84.50 212 SER A C 1
ATOM 1659 O O . SER A 1 212 ? 2.300 -9.256 -12.225 1.00 84.50 212 SER A O 1
ATOM 1661 N N . TYR A 1 213 ? 1.363 -9.182 -10.178 1.00 85.31 213 TYR A N 1
ATOM 1662 C CA . TYR A 1 213 ? 2.453 -8.477 -9.517 1.00 85.31 213 TYR A CA 1
ATOM 1663 C C . TYR A 1 213 ? 3.765 -9.251 -9.638 1.00 85.31 213 TYR A C 1
ATOM 1665 O O . TYR A 1 213 ? 4.773 -8.682 -10.027 1.00 85.31 213 TYR A O 1
ATOM 1673 N N . ALA A 1 214 ? 3.769 -10.559 -9.385 1.00 84.44 214 ALA A N 1
ATOM 1674 C CA . ALA A 1 214 ? 4.963 -11.386 -9.519 1.00 84.44 214 ALA A CA 1
ATOM 1675 C C . ALA A 1 214 ? 5.474 -11.448 -10.970 1.00 84.44 214 ALA A C 1
ATOM 1677 O O . ALA A 1 214 ? 6.682 -11.430 -11.194 1.00 84.44 214 ALA A O 1
ATOM 1678 N N . ARG A 1 215 ? 4.582 -11.468 -11.969 1.00 79.00 215 ARG A N 1
ATOM 1679 C CA . ARG A 1 215 ? 4.979 -11.403 -13.387 1.00 79.00 215 ARG A CA 1
ATOM 1680 C C . ARG A 1 215 ? 5.554 -10.041 -13.775 1.00 79.00 215 ARG A C 1
ATOM 1682 O O . ARG A 1 215 ? 6.486 -9.983 -14.568 1.00 79.00 215 ARG A O 1
ATOM 1689 N N . GLU A 1 216 ? 4.992 -8.957 -13.252 1.00 75.50 216 GLU A N 1
ATOM 1690 C CA . GLU A 1 216 ? 5.367 -7.592 -13.633 1.00 75.50 216 GLU A CA 1
ATOM 1691 C C . GLU A 1 216 ? 6.546 -7.034 -12.826 1.00 75.50 216 GLU A C 1
ATOM 1693 O O . GLU A 1 216 ? 7.428 -6.364 -13.363 1.00 75.50 216 GLU A O 1
ATOM 1698 N N . PHE A 1 217 ? 6.565 -7.338 -11.534 1.00 75.88 217 PHE A N 1
ATOM 1699 C CA . PHE A 1 217 ? 7.458 -6.783 -10.525 1.00 75.88 217 PHE A CA 1
ATOM 1700 C C . PHE A 1 217 ? 8.151 -7.839 -9.674 1.00 75.88 217 PHE A C 1
ATOM 1702 O O . PHE A 1 217 ? 8.998 -7.460 -8.863 1.00 75.88 217 PHE A O 1
ATOM 1709 N N . GLY A 1 218 ? 7.847 -9.128 -9.827 1.00 70.69 218 GLY A N 1
ATOM 1710 C CA . GLY A 1 218 ? 8.644 -10.173 -9.192 1.00 70.69 218 GLY A CA 1
ATOM 1711 C C . GLY A 1 218 ? 10.084 -10.135 -9.700 1.00 70.69 218 GLY A C 1
ATOM 1712 O O . GLY A 1 218 ? 10.461 -9.305 -10.532 1.00 70.69 218 GLY A O 1
ATOM 1713 N N . ARG A 1 219 ? 10.922 -11.048 -9.209 1.00 58.31 219 ARG A N 1
ATOM 1714 C CA . ARG A 1 219 ? 12.328 -11.175 -9.631 1.00 58.31 219 ARG A CA 1
ATOM 1715 C C . ARG A 1 219 ? 12.487 -11.675 -11.083 1.00 58.31 219 ARG A C 1
ATOM 1717 O O . ARG A 1 219 ? 13.422 -12.409 -11.375 1.00 58.31 219 ARG A O 1
ATOM 1724 N N . GLY A 1 220 ? 11.604 -11.283 -12.006 1.00 49.84 220 GLY A N 1
ATOM 1725 C CA . GLY A 1 220 ? 11.999 -11.125 -13.400 1.00 49.84 220 GLY A CA 1
ATOM 1726 C C . GLY A 1 220 ? 13.150 -10.126 -13.412 1.00 49.84 220 GLY A C 1
ATOM 1727 O O . GLY A 1 220 ? 13.062 -9.092 -12.742 1.00 49.84 220 GLY A O 1
ATOM 1728 N N . GLY A 1 221 ? 14.264 -10.503 -14.045 1.00 55.00 221 GLY A N 1
ATOM 1729 C CA . GLY A 1 221 ? 15.538 -9.791 -13.960 1.00 55.00 221 GLY A CA 1
ATOM 1730 C C . GLY A 1 221 ? 15.359 -8.280 -14.077 1.00 55.00 221 GLY A C 1
ATOM 1731 O O . GLY A 1 221 ? 14.439 -7.809 -14.749 1.00 55.00 221 GLY A O 1
ATOM 1732 N N . ALA A 1 222 ? 16.209 -7.517 -13.382 1.00 64.06 222 ALA A N 1
ATOM 1733 C CA . ALA A 1 222 ? 16.221 -6.063 -13.486 1.00 64.06 222 ALA A CA 1
ATOM 1734 C C . ALA A 1 222 ? 15.996 -5.662 -14.951 1.00 64.06 222 ALA A C 1
ATOM 1736 O O . ALA A 1 222 ? 16.700 -6.157 -15.821 1.00 64.06 222 ALA A O 1
ATOM 1737 N N . TYR A 1 223 ? 14.995 -4.823 -15.249 1.00 80.69 223 TYR A N 1
ATOM 1738 C CA . TYR A 1 223 ? 14.617 -4.499 -16.639 1.00 80.69 223 TYR A CA 1
ATOM 1739 C C . TYR A 1 223 ? 15.736 -3.787 -17.421 1.00 80.69 223 TYR A C 1
ATOM 1741 O O . TYR A 1 223 ? 15.585 -3.489 -18.606 1.00 80.69 223 TYR A O 1
ATOM 1749 N N . PHE A 1 224 ? 16.835 -3.492 -16.735 1.00 86.56 224 PHE A N 1
ATOM 1750 C CA . PHE A 1 224 ? 18.098 -3.025 -17.254 1.00 86.56 224 PHE A CA 1
ATOM 1751 C C . PHE A 1 224 ? 19.230 -3.632 -16.425 1.00 86.56 224 PHE A C 1
ATOM 1753 O O . PHE A 1 224 ? 19.033 -3.975 -15.260 1.00 86.56 224 PHE A O 1
ATOM 1760 N N . GLN A 1 225 ? 20.396 -3.774 -17.038 1.00 89.31 225 GLN A N 1
ATOM 1761 C CA . GLN A 1 225 ? 21.542 -4.469 -16.469 1.00 89.31 225 GLN A CA 1
ATOM 1762 C C . GLN A 1 225 ? 22.340 -3.536 -15.563 1.00 89.31 225 GLN A C 1
ATOM 1764 O O . GLN A 1 225 ? 22.683 -3.921 -14.452 1.00 89.31 225 GLN A O 1
ATOM 1769 N N . ASP A 1 226 ? 22.614 -2.315 -16.031 1.00 89.94 226 ASP A N 1
ATOM 1770 C CA . ASP A 1 226 ? 23.379 -1.318 -15.280 1.00 89.94 226 ASP A CA 1
ATOM 1771 C C . ASP A 1 226 ? 23.165 0.110 -15.829 1.00 89.94 226 ASP A C 1
ATOM 1773 O O . ASP A 1 226 ? 22.520 0.315 -16.867 1.00 89.94 226 ASP A O 1
ATOM 1777 N N . LEU A 1 227 ? 23.714 1.101 -15.124 1.00 93.12 227 LEU A N 1
ATOM 1778 C CA . LEU A 1 227 ? 23.840 2.499 -15.520 1.00 93.12 227 LEU A CA 1
ATOM 1779 C C . LEU A 1 227 ? 25.282 2.809 -15.937 1.00 93.12 227 LEU A C 1
ATOM 1781 O O . LEU A 1 227 ? 26.195 2.713 -15.123 1.00 93.12 227 LEU A O 1
ATOM 1785 N N . MET A 1 228 ? 25.500 3.295 -17.156 1.00 96.06 228 MET A N 1
ATOM 1786 C CA . MET A 1 228 ? 26.849 3.565 -17.685 1.00 96.06 228 MET A CA 1
ATOM 1787 C C . MET A 1 228 ? 27.008 5.011 -18.169 1.00 96.06 228 MET A C 1
ATOM 1789 O O . MET A 1 228 ? 26.013 5.709 -18.381 1.00 96.06 228 MET A O 1
ATOM 1793 N N . SER A 1 229 ? 28.252 5.479 -18.312 1.00 97.81 229 SER A N 1
ATOM 1794 C CA . SER A 1 229 ? 28.542 6.763 -18.969 1.00 97.81 229 SER A CA 1
ATOM 1795 C C . SER A 1 229 ? 28.183 6.703 -20.463 1.00 97.81 229 SER A C 1
ATOM 1797 O O . SER A 1 229 ? 28.000 5.613 -21.016 1.00 97.81 229 SER A O 1
ATOM 1799 N N . LEU A 1 230 ? 28.092 7.857 -21.141 1.00 98.00 230 LEU A N 1
ATOM 1800 C CA . LEU A 1 230 ? 27.859 7.871 -22.591 1.00 98.00 230 LEU A CA 1
ATOM 1801 C C . LEU A 1 230 ? 28.987 7.153 -23.351 1.00 98.00 230 LEU A C 1
ATOM 1803 O O . LEU A 1 230 ? 28.716 6.384 -24.271 1.00 98.00 230 LEU A O 1
ATOM 1807 N N . HIS A 1 231 ? 30.242 7.379 -22.958 1.00 97.94 231 HIS A N 1
ATOM 1808 C CA . HIS A 1 231 ? 31.399 6.737 -23.580 1.00 97.94 231 HIS A CA 1
ATOM 1809 C C . HIS A 1 231 ? 31.291 5.206 -23.519 1.00 97.94 231 HIS A C 1
ATOM 1811 O O . HIS A 1 231 ? 31.388 4.529 -24.546 1.00 97.94 231 HIS A O 1
ATOM 1817 N N . ASP A 1 232 ? 31.005 4.665 -22.335 1.00 97.94 232 ASP A N 1
ATOM 1818 C CA . ASP A 1 232 ? 31.028 3.217 -22.131 1.00 97.94 232 ASP A CA 1
ATOM 1819 C C . ASP A 1 232 ? 29.819 2.534 -22.777 1.00 97.94 232 ASP A C 1
ATOM 1821 O O . ASP A 1 232 ? 29.962 1.473 -23.388 1.00 97.94 232 ASP A O 1
ATOM 1825 N N . VAL A 1 233 ? 28.631 3.155 -22.724 1.00 98.25 233 VAL A N 1
ATOM 1826 C CA . VAL A 1 233 ? 27.450 2.591 -23.394 1.00 98.25 233 VAL A CA 1
ATOM 1827 C C . VAL A 1 233 ? 27.598 2.630 -24.917 1.00 98.25 233 VAL A C 1
ATOM 1829 O O . VAL A 1 233 ? 27.160 1.696 -25.586 1.00 98.25 233 VAL A O 1
ATOM 1832 N N . LEU A 1 234 ? 28.262 3.646 -25.488 1.00 98.31 234 LEU A N 1
ATOM 1833 C CA . LEU A 1 234 ? 28.591 3.671 -26.918 1.00 98.31 234 LEU A CA 1
ATOM 1834 C C . LEU A 1 234 ? 29.581 2.564 -27.283 1.00 98.31 234 LEU A C 1
ATOM 1836 O O . LEU A 1 234 ? 29.404 1.919 -28.316 1.00 98.31 234 LEU A O 1
ATOM 1840 N N . GLY A 1 235 ? 30.594 2.320 -26.445 1.00 97.94 235 GLY A N 1
ATOM 1841 C CA . GLY A 1 235 ? 31.507 1.187 -26.603 1.00 97.94 235 GLY A CA 1
ATOM 1842 C C . GLY A 1 235 ? 30.758 -0.148 -26.617 1.00 97.94 235 GLY A C 1
ATOM 1843 O O . GLY A 1 235 ? 30.951 -0.962 -27.521 1.00 97.94 235 GLY A O 1
ATOM 1844 N N . LEU A 1 236 ? 29.824 -0.329 -25.680 1.00 97.75 236 LEU A N 1
ATOM 1845 C CA . LEU A 1 236 ? 28.985 -1.523 -25.595 1.00 97.75 236 LEU A CA 1
ATOM 1846 C C . LEU A 1 236 ? 28.040 -1.673 -26.799 1.00 97.75 236 LEU A C 1
ATOM 1848 O O . LEU A 1 236 ? 27.857 -2.772 -27.319 1.00 97.75 236 LEU A O 1
ATOM 1852 N N . CYS A 1 237 ? 27.461 -0.573 -27.282 1.00 98.25 237 CYS A N 1
ATOM 1853 C CA . CYS A 1 237 ? 26.610 -0.579 -28.472 1.00 98.25 237 CYS A CA 1
ATOM 1854 C C . CYS A 1 237 ? 27.397 -0.926 -29.736 1.00 98.25 237 CYS A C 1
ATOM 1856 O O . CYS A 1 237 ? 26.896 -1.666 -30.577 1.00 98.25 237 CYS A O 1
ATOM 1858 N N . LYS A 1 238 ? 28.632 -0.436 -29.872 1.00 97.75 238 LYS A N 1
ATOM 1859 C CA . LYS A 1 238 ? 29.500 -0.771 -31.008 1.00 97.75 238 LYS A CA 1
ATOM 1860 C C . LYS A 1 238 ? 29.907 -2.244 -31.003 1.00 97.75 238 LYS A C 1
ATOM 1862 O O . LYS A 1 238 ? 29.954 -2.848 -32.067 1.00 97.75 238 LYS A O 1
ATOM 1867 N N . SER A 1 239 ? 30.165 -2.829 -29.830 1.00 97.62 239 SER A N 1
ATOM 1868 C CA . SER A 1 239 ? 30.570 -4.237 -29.728 1.00 97.62 239 SER A CA 1
ATOM 1869 C C . SER A 1 239 ? 29.403 -5.218 -29.849 1.00 97.62 239 SER A C 1
ATOM 1871 O O . SER A 1 239 ? 29.578 -6.308 -30.388 1.00 97.62 239 SER A O 1
ATOM 1873 N N . ARG A 1 240 ? 28.206 -4.855 -29.367 1.00 97.81 240 ARG A N 1
ATOM 1874 C CA . ARG A 1 240 ? 27.051 -5.772 -29.291 1.00 97.81 240 ARG A CA 1
ATOM 1875 C C . ARG A 1 240 ? 25.909 -5.442 -30.254 1.00 97.81 240 ARG A C 1
ATOM 1877 O O . ARG A 1 240 ? 25.011 -6.266 -30.432 1.00 97.81 240 ARG A O 1
ATOM 1884 N N . GLY A 1 241 ? 25.926 -4.267 -30.878 1.00 97.19 241 GLY A N 1
ATOM 1885 C CA . GLY A 1 241 ? 24.928 -3.825 -31.851 1.00 97.19 241 GLY A CA 1
ATOM 1886 C C . GLY A 1 241 ? 23.495 -3.951 -31.330 1.00 97.19 241 GLY A C 1
ATOM 1887 O O . GLY A 1 241 ? 23.152 -3.454 -30.259 1.00 97.19 241 GLY A O 1
ATOM 1888 N N . ARG A 1 242 ? 22.655 -4.658 -32.095 1.00 97.25 242 ARG A N 1
ATOM 1889 C CA . ARG A 1 242 ? 21.229 -4.890 -31.797 1.00 97.25 242 ARG A CA 1
ATOM 1890 C C . ARG A 1 242 ? 20.963 -5.865 -30.654 1.00 97.25 242 ARG A C 1
ATOM 1892 O O . ARG A 1 242 ? 19.826 -5.948 -30.209 1.00 97.25 242 ARG A O 1
ATOM 1899 N N . ASN A 1 243 ? 21.980 -6.579 -30.168 1.00 97.69 243 ASN A N 1
ATOM 1900 C CA . ASN A 1 243 ? 21.822 -7.507 -29.044 1.00 97.69 243 ASN A CA 1
ATOM 1901 C C . ASN A 1 243 ? 21.700 -6.784 -27.696 1.00 97.69 243 ASN A C 1
ATOM 1903 O O . ASN A 1 243 ? 21.476 -7.421 -26.666 1.00 97.69 243 ASN A O 1
ATOM 1907 N N . ILE A 1 244 ? 21.828 -5.456 -27.693 1.00 97.81 244 ILE A N 1
ATOM 1908 C CA . ILE A 1 244 ? 21.481 -4.623 -26.551 1.00 97.81 244 ILE A CA 1
ATOM 1909 C C . ILE A 1 244 ? 20.519 -3.503 -26.942 1.00 97.81 244 ILE A C 1
ATOM 1911 O O . ILE A 1 244 ? 20.391 -3.127 -28.109 1.00 97.81 244 ILE A O 1
ATOM 1915 N N . GLN A 1 245 ? 19.866 -2.941 -25.931 1.00 98.31 245 GLN A N 1
ATOM 1916 C CA . GLN A 1 245 ? 19.017 -1.765 -26.044 1.00 98.31 245 GLN A CA 1
ATOM 1917 C C . GLN A 1 245 ? 19.396 -0.735 -24.978 1.00 98.31 245 GLN A C 1
ATOM 1919 O O . GLN A 1 245 ? 19.763 -1.095 -23.860 1.00 98.31 245 GLN A O 1
ATOM 1924 N N . VAL A 1 246 ? 19.259 0.547 -25.301 1.00 98.19 246 VAL A N 1
ATOM 1925 C CA . VAL A 1 246 ? 19.548 1.676 -24.411 1.00 98.19 246 VAL A CA 1
ATOM 1926 C C . VAL A 1 246 ? 18.248 2.391 -24.051 1.00 98.19 246 VAL A C 1
ATOM 1928 O O . VAL A 1 246 ? 17.432 2.705 -24.917 1.00 98.19 246 VAL A O 1
ATOM 1931 N N . GLY A 1 247 ? 18.036 2.617 -22.756 1.00 97.38 247 GLY A N 1
ATOM 1932 C CA . GLY A 1 247 ? 16.791 3.143 -22.209 1.00 97.38 247 GLY A CA 1
ATOM 1933 C C . GLY A 1 247 ? 16.730 4.672 -22.205 1.00 97.38 247 GLY A C 1
ATOM 1934 O O . GLY A 1 247 ? 17.519 5.323 -21.518 1.00 97.38 247 GLY A O 1
ATOM 1935 N N . VAL A 1 248 ? 15.730 5.236 -22.886 1.00 96.75 248 VAL A N 1
ATOM 1936 C CA . VAL A 1 248 ? 15.393 6.669 -22.924 1.00 96.75 248 VAL A CA 1
ATOM 1937 C C . VAL A 1 248 ? 13.882 6.814 -22.821 1.00 96.75 248 VAL A C 1
ATOM 1939 O O . VAL A 1 248 ? 13.152 6.310 -23.667 1.00 96.75 248 VAL A O 1
ATOM 1942 N N . VAL A 1 249 ? 13.375 7.492 -21.791 1.00 92.25 249 VAL A N 1
ATOM 1943 C CA . VAL A 1 249 ? 11.927 7.742 -21.685 1.00 92.25 249 VAL A CA 1
ATOM 1944 C C . VAL A 1 249 ? 11.497 8.640 -22.849 1.00 92.25 249 VAL A C 1
ATOM 1946 O O . VAL A 1 249 ? 12.069 9.708 -23.027 1.00 92.25 249 VAL A O 1
ATOM 1949 N N . GLY A 1 250 ? 10.531 8.184 -23.652 1.00 91.94 250 GLY A N 1
ATOM 1950 C CA . GLY A 1 250 ? 10.122 8.822 -24.911 1.00 91.94 250 GLY A CA 1
ATOM 1951 C C . GLY A 1 250 ? 10.965 8.430 -26.135 1.00 91.94 250 GLY A C 1
ATOM 1952 O O . GLY A 1 250 ? 10.688 8.884 -27.246 1.00 91.94 250 GLY A O 1
ATOM 1953 N N . GLY A 1 251 ? 11.962 7.557 -25.955 1.00 96.62 251 GLY A N 1
ATOM 1954 C CA . GLY A 1 251 ? 12.710 6.916 -27.033 1.00 96.62 251 GLY A CA 1
ATOM 1955 C C . GLY A 1 251 ? 13.534 7.869 -27.893 1.00 96.62 251 GLY A C 1
ATOM 1956 O O . GLY A 1 251 ? 14.078 8.868 -27.421 1.00 96.62 251 GLY A O 1
ATOM 1957 N N . ILE A 1 252 ? 13.616 7.540 -29.186 1.00 97.12 252 ILE A N 1
ATOM 1958 C CA . ILE A 1 252 ? 14.384 8.294 -30.190 1.00 97.12 252 ILE A CA 1
ATOM 1959 C C . ILE A 1 252 ? 13.889 9.740 -30.313 1.00 97.12 252 ILE A C 1
ATOM 1961 O O . ILE A 1 252 ? 14.701 10.640 -30.498 1.00 97.12 252 ILE A O 1
ATOM 1965 N N . SER A 1 253 ? 12.578 9.983 -30.187 1.00 96.12 253 SER A N 1
ATOM 1966 C CA . SER A 1 253 ? 12.016 11.333 -30.321 1.00 96.12 253 SER A CA 1
ATOM 1967 C C . SER A 1 253 ? 12.577 12.288 -29.271 1.00 96.12 253 SER A C 1
ATOM 1969 O O . SER A 1 253 ? 12.927 13.414 -29.602 1.00 96.12 253 SER A O 1
ATOM 1971 N N . VAL A 1 254 ? 12.682 11.833 -28.018 1.00 96.12 254 VAL A N 1
ATOM 1972 C CA . VAL A 1 254 ? 13.277 12.630 -26.937 1.00 96.12 254 VAL A CA 1
ATOM 1973 C C . VAL A 1 254 ? 14.778 12.769 -27.145 1.00 96.12 254 VAL A C 1
ATOM 1975 O O . VAL A 1 254 ? 15.306 13.863 -26.994 1.00 96.12 254 VAL A O 1
ATOM 1978 N N . LEU A 1 255 ? 15.460 11.691 -27.547 1.00 96.62 255 LEU A N 1
ATOM 1979 C CA . LEU A 1 255 ? 16.898 11.733 -27.806 1.00 96.62 255 LEU A CA 1
ATOM 1980 C C . LEU A 1 255 ? 17.273 12.795 -28.853 1.00 96.62 255 LEU A C 1
ATOM 1982 O O . LEU A 1 255 ? 18.219 13.540 -28.638 1.00 96.62 255 LEU A O 1
ATOM 1986 N N . ARG A 1 256 ? 16.512 12.893 -29.950 1.00 96.25 256 ARG A N 1
ATOM 1987 C CA . ARG A 1 256 ? 16.730 13.882 -31.022 1.00 96.25 256 ARG A CA 1
ATOM 1988 C C . ARG A 1 256 ? 16.437 15.326 -30.611 1.00 96.25 256 ARG A C 1
ATOM 1990 O O . ARG A 1 256 ? 16.892 16.238 -31.287 1.00 96.25 256 ARG A O 1
ATOM 1997 N N . GLY A 1 257 ? 15.662 15.536 -29.548 1.00 95.44 257 GLY A N 1
ATOM 1998 C CA . GLY A 1 257 ? 15.322 16.868 -29.042 1.00 95.44 257 GLY A CA 1
ATOM 1999 C C . GLY A 1 257 ? 16.391 17.488 -28.137 1.00 95.44 257 GLY A C 1
ATOM 2000 O O . GLY A 1 257 ? 16.178 18.585 -27.627 1.00 95.44 257 GLY A O 1
ATOM 2001 N N . HIS A 1 258 ? 17.506 16.794 -27.902 1.00 96.25 258 HIS A N 1
ATOM 2002 C CA . HIS A 1 258 ? 18.572 17.220 -26.998 1.00 96.25 258 HIS A CA 1
ATOM 2003 C C . HIS A 1 258 ? 19.930 17.275 -27.700 1.00 96.25 258 HIS A C 1
ATOM 2005 O O . HIS A 1 258 ? 20.131 16.647 -28.733 1.00 96.25 258 HIS A O 1
ATOM 2011 N N . ASP A 1 259 ? 20.869 18.019 -27.118 1.00 95.81 259 ASP A N 1
ATOM 2012 C CA . ASP A 1 259 ? 22.233 18.159 -27.621 1.00 95.81 259 ASP A CA 1
ATOM 2013 C C . ASP A 1 259 ? 23.193 17.097 -27.046 1.00 95.81 259 ASP A C 1
ATOM 2015 O O . ASP A 1 259 ? 22.842 16.232 -26.229 1.00 95.81 259 ASP A O 1
ATOM 2019 N N . ARG A 1 260 ? 24.453 17.159 -27.485 1.00 95.69 260 ARG A N 1
ATOM 2020 C CA . ARG A 1 260 ? 25.491 16.229 -27.042 1.00 95.69 260 ARG A CA 1
ATOM 2021 C C . ARG A 1 260 ? 25.939 16.471 -25.598 1.00 95.69 260 ARG A C 1
ATOM 2023 O O . ARG A 1 260 ? 26.320 15.515 -24.917 1.00 95.69 260 ARG A O 1
ATOM 2030 N N . ALA A 1 261 ? 25.863 17.704 -25.100 1.00 95.94 261 ALA A N 1
ATOM 2031 C CA . ALA A 1 261 ? 26.182 18.028 -23.710 1.00 95.94 261 ALA A CA 1
ATOM 2032 C C . ALA A 1 261 ? 25.209 17.336 -22.741 1.00 95.94 261 ALA A C 1
ATOM 2034 O O . ALA A 1 261 ? 25.637 16.669 -21.795 1.00 95.94 261 ALA A O 1
ATOM 2035 N N . TRP A 1 262 ? 23.908 17.391 -23.036 1.00 96.38 262 TRP A N 1
ATOM 2036 C CA . TRP A 1 262 ? 22.868 16.662 -22.314 1.00 96.38 262 TRP A CA 1
ATOM 2037 C C . TRP A 1 262 ? 23.129 15.156 -22.315 1.00 96.38 262 TRP A C 1
ATOM 2039 O O . TRP A 1 262 ? 23.011 14.502 -21.276 1.00 96.38 262 TRP A O 1
ATOM 2049 N N . ALA A 1 263 ? 23.524 14.599 -23.463 1.00 96.75 263 ALA A N 1
ATOM 2050 C CA . ALA A 1 263 ? 23.809 13.175 -23.572 1.00 96.75 263 ALA A CA 1
ATOM 2051 C C . ALA A 1 263 ? 25.015 12.747 -22.712 1.00 96.75 263 ALA A C 1
ATOM 2053 O O . ALA A 1 263 ? 24.980 11.684 -22.087 1.00 96.75 263 ALA A O 1
ATOM 2054 N N . ASN A 1 264 ? 26.060 13.581 -22.650 1.00 96.56 264 ASN A N 1
ATOM 2055 C CA . ASN A 1 264 ? 27.257 13.349 -21.836 1.00 96.56 264 ASN A CA 1
ATOM 2056 C C . ASN A 1 264 ? 26.987 13.449 -20.328 1.00 96.56 264 ASN A C 1
ATOM 2058 O O . ASN A 1 264 ? 27.542 12.670 -19.557 1.00 96.56 264 ASN A O 1
ATOM 2062 N N . ALA A 1 265 ? 26.123 14.372 -19.899 1.00 94.69 265 ALA A N 1
ATOM 2063 C CA . ALA A 1 265 ? 25.808 14.582 -18.483 1.00 94.69 265 ALA A CA 1
ATOM 2064 C C . ALA A 1 265 ? 24.965 13.449 -17.859 1.00 94.69 265 ALA A C 1
ATOM 2066 O O . ALA A 1 265 ? 24.803 13.381 -16.639 1.00 94.69 265 ALA A O 1
ATOM 2067 N N . ARG A 1 266 ? 24.393 12.558 -18.678 1.00 96.06 266 ARG A N 1
ATOM 2068 C CA . ARG A 1 266 ? 23.489 11.493 -18.230 1.00 96.06 266 ARG A CA 1
ATOM 2069 C C . ARG A 1 266 ? 24.195 10.160 -18.033 1.00 96.06 266 ARG A C 1
ATOM 2071 O O . ARG A 1 266 ? 25.099 9.783 -18.772 1.00 96.06 266 ARG A O 1
ATOM 2078 N N . ARG A 1 267 ? 23.662 9.378 -17.089 1.00 96.62 267 ARG A N 1
ATOM 2079 C CA . ARG A 1 267 ? 23.903 7.933 -17.019 1.00 96.62 267 ARG A CA 1
ATOM 2080 C C . ARG A 1 267 ? 22.828 7.182 -17.794 1.00 96.62 267 ARG A C 1
ATOM 2082 O O . ARG A 1 267 ? 21.635 7.465 -17.657 1.00 96.62 267 ARG A O 1
ATOM 2089 N N . TRP A 1 268 ? 23.253 6.204 -18.578 1.00 97.25 268 TRP A N 1
ATOM 2090 C CA . TRP A 1 268 ? 22.416 5.470 -19.515 1.00 97.25 268 TRP A CA 1
ATOM 2091 C C . TRP A 1 268 ? 22.101 4.086 -18.982 1.00 97.25 268 TRP A C 1
ATOM 2093 O O . TRP A 1 268 ? 23.004 3.321 -18.652 1.00 97.25 268 TRP A O 1
ATOM 2103 N N . LYS A 1 269 ? 20.810 3.759 -18.922 1.00 97.31 269 LYS A N 1
ATOM 2104 C CA . LYS A 1 269 ? 20.364 2.386 -18.682 1.00 97.31 269 LYS A CA 1
ATOM 2105 C C . LYS A 1 269 ? 20.595 1.589 -19.952 1.00 97.31 269 LYS A C 1
ATOM 2107 O O . LYS A 1 269 ? 20.187 2.041 -21.020 1.00 97.31 269 LYS A O 1
ATOM 2112 N N . TRP A 1 270 ? 21.155 0.398 -19.841 1.00 97.00 270 TRP A N 1
ATOM 2113 C CA . TRP A 1 270 ? 21.243 -0.526 -20.968 1.00 97.00 270 TRP A CA 1
ATOM 2114 C C . TRP A 1 270 ? 20.678 -1.887 -20.591 1.00 97.00 270 TRP A C 1
ATOM 2116 O O . TRP A 1 270 ? 20.598 -2.231 -19.409 1.00 97.00 270 TRP A O 1
ATOM 2126 N N . ARG A 1 271 ? 20.277 -2.659 -21.600 1.00 96.06 271 ARG A N 1
ATOM 2127 C CA . ARG A 1 271 ? 19.880 -4.045 -21.409 1.00 96.06 271 ARG A CA 1
ATOM 2128 C C . ARG A 1 271 ? 20.270 -4.974 -22.533 1.00 96.06 271 ARG A C 1
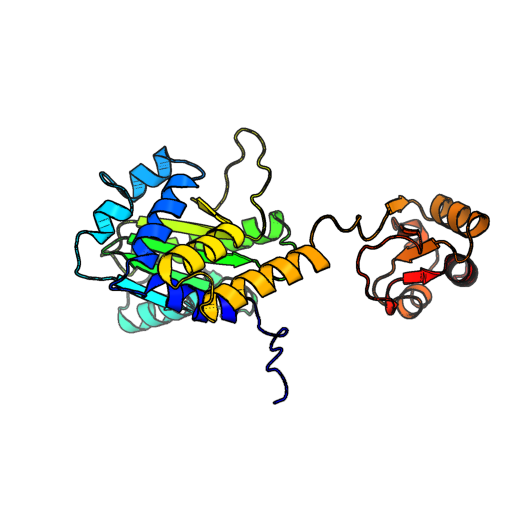ATOM 2130 O O . ARG A 1 271 ? 20.370 -4.544 -23.671 1.00 96.06 271 ARG A O 1
ATOM 2137 N N . ASP A 1 272 ? 20.417 -6.248 -22.205 1.00 95.19 272 ASP A N 1
ATOM 2138 C CA . ASP A 1 272 ? 20.434 -7.338 -23.177 1.00 95.19 272 ASP A CA 1
ATOM 2139 C C . ASP A 1 272 ? 19.025 -7.580 -23.738 1.00 95.19 272 ASP A C 1
ATOM 2141 O O . ASP A 1 272 ? 18.041 -7.473 -22.999 1.00 95.19 272 ASP A O 1
ATOM 2145 N N . VAL A 1 273 ? 18.909 -7.931 -25.019 1.00 94.12 273 VAL A N 1
ATOM 2146 C CA . VAL A 1 273 ? 17.614 -8.307 -25.618 1.00 94.12 273 VAL A CA 1
ATOM 2147 C C . VAL A 1 273 ? 17.040 -9.591 -25.016 1.00 94.12 273 VAL A C 1
ATOM 2149 O O . VAL A 1 273 ? 15.824 -9.747 -24.983 1.00 94.12 273 VAL A O 1
ATOM 2152 N N . SER A 1 274 ? 17.891 -10.472 -24.481 1.00 90.06 274 SER A N 1
ATOM 2153 C CA . SER A 1 274 ? 17.472 -11.680 -23.756 1.00 90.06 274 SER A CA 1
ATOM 2154 C C . SER A 1 274 ? 16.953 -11.396 -22.343 1.00 90.06 274 SER A C 1
ATOM 2156 O O . SER A 1 274 ? 16.417 -12.289 -21.687 1.00 90.06 274 SER A O 1
ATOM 2158 N N . ASN A 1 275 ? 17.095 -10.160 -21.849 1.00 86.38 275 ASN A N 1
ATOM 2159 C CA . ASN A 1 275 ? 16.563 -9.780 -20.547 1.00 86.38 275 ASN A CA 1
ATOM 2160 C C . ASN A 1 275 ? 15.038 -9.969 -20.539 1.00 86.38 275 ASN A C 1
ATOM 2162 O O . ASN A 1 275 ? 14.342 -9.488 -21.432 1.00 86.38 275 ASN A O 1
ATOM 2166 N N . THR A 1 276 ? 14.516 -10.652 -19.524 1.00 80.81 276 THR A N 1
ATOM 2167 C CA . THR A 1 276 ? 13.087 -10.975 -19.404 1.00 80.81 276 THR A CA 1
ATOM 2168 C C . THR A 1 276 ? 12.274 -9.888 -18.700 1.00 80.81 276 THR A C 1
ATOM 2170 O O . THR A 1 276 ? 11.048 -9.964 -18.658 1.00 80.81 276 THR A O 1
ATOM 2173 N N . GLY A 1 277 ? 12.924 -8.849 -18.166 1.00 80.50 277 GLY A N 1
ATOM 2174 C CA . GLY A 1 277 ? 12.257 -7.739 -17.497 1.00 80.50 277 GLY A CA 1
ATOM 2175 C C . GLY A 1 277 ? 11.367 -6.954 -18.461 1.00 80.50 277 GLY A C 1
ATOM 2176 O O . GLY A 1 277 ? 11.801 -6.569 -19.551 1.00 80.50 277 GLY A O 1
ATOM 2177 N N . ARG A 1 278 ? 10.121 -6.690 -18.062 1.00 78.38 278 ARG A N 1
ATOM 2178 C CA . ARG A 1 278 ? 9.132 -5.981 -18.886 1.00 78.38 278 ARG A CA 1
ATOM 2179 C C . ARG A 1 278 ? 9.566 -4.540 -19.158 1.00 78.38 278 ARG A C 1
ATOM 2181 O O . ARG A 1 278 ? 10.043 -3.841 -18.267 1.00 78.38 278 ARG A O 1
ATOM 2188 N N . ILE A 1 279 ? 9.364 -4.085 -20.391 1.00 87.75 279 ILE A N 1
ATOM 2189 C CA . ILE A 1 279 ? 9.652 -2.715 -20.825 1.00 87.75 279 ILE A CA 1
ATOM 2190 C C . ILE A 1 279 ? 8.527 -2.163 -21.688 1.00 87.75 279 ILE A C 1
ATOM 2192 O O . ILE A 1 279 ? 7.786 -2.919 -22.305 1.00 87.75 279 ILE A O 1
ATOM 2196 N N . ASN A 1 280 ? 8.431 -0.835 -21.767 1.00 88.56 280 ASN A N 1
ATOM 2197 C CA . ASN A 1 280 ? 7.738 -0.172 -22.867 1.00 88.56 280 ASN A CA 1
ATOM 2198 C C . ASN A 1 280 ? 8.713 -0.091 -24.054 1.00 88.56 280 ASN A C 1
ATOM 2200 O O . ASN A 1 280 ? 9.650 0.703 -23.958 1.00 88.56 280 ASN A O 1
ATOM 2204 N N . PRO A 1 281 ? 8.523 -0.848 -25.154 1.00 93.00 281 PRO A N 1
ATOM 2205 C CA . PRO A 1 281 ? 9.488 -0.910 -26.256 1.00 93.00 281 PRO A CA 1
ATOM 2206 C C . PRO A 1 281 ? 9.828 0.457 -26.856 1.00 93.00 281 PRO A C 1
ATOM 2208 O O . PRO A 1 281 ? 10.952 0.669 -27.293 1.00 93.00 281 PRO A O 1
ATOM 2211 N N . LYS A 1 282 ? 8.901 1.425 -26.797 1.00 95.69 282 LYS A N 1
ATOM 2212 C CA . LYS A 1 282 ? 9.133 2.794 -27.281 1.00 95.69 282 LYS A CA 1
ATOM 2213 C C . LYS A 1 282 ? 10.249 3.521 -26.526 1.00 95.69 282 LYS A C 1
ATOM 2215 O O . LYS A 1 282 ? 10.825 4.453 -27.067 1.00 95.69 282 LYS A O 1
ATOM 2220 N N . ASN A 1 283 ? 10.560 3.100 -25.299 1.00 96.94 283 ASN A N 1
ATOM 2221 C CA . ASN A 1 283 ? 11.609 3.696 -24.473 1.00 96.94 283 ASN A CA 1
ATOM 2222 C C . ASN A 1 283 ? 12.980 3.016 -24.635 1.00 96.94 283 ASN A C 1
ATOM 2224 O O . ASN A 1 283 ? 13.907 3.374 -23.914 1.00 96.94 283 ASN A O 1
ATOM 2228 N N . TRP A 1 284 ? 13.119 2.014 -25.507 1.00 97.75 284 TRP A N 1
ATOM 2229 C CA . TRP A 1 284 ? 14.336 1.205 -25.622 1.00 97.75 284 TRP A CA 1
ATOM 2230 C C . TRP A 1 284 ? 14.847 1.208 -27.055 1.00 97.75 284 TRP A C 1
ATOM 2232 O O . TRP A 1 284 ? 14.219 0.668 -27.961 1.00 97.75 284 TRP A O 1
ATOM 2242 N N . ILE A 1 285 ? 15.997 1.843 -27.250 1.00 98.31 285 ILE A N 1
ATOM 2243 C CA . ILE A 1 285 ? 16.601 2.076 -28.560 1.00 98.31 285 ILE A CA 1
ATOM 2244 C C . ILE A 1 285 ? 17.626 0.964 -28.815 1.00 98.31 285 ILE A C 1
ATOM 2246 O O . ILE A 1 285 ? 18.512 0.792 -27.977 1.00 98.31 285 ILE A O 1
ATOM 2250 N N . PRO A 1 286 ? 17.548 0.202 -29.921 1.00 98.44 286 PRO A N 1
ATOM 2251 C CA . PRO A 1 286 ? 18.588 -0.765 -30.284 1.00 98.44 286 PRO A CA 1
ATOM 2252 C C . PRO A 1 286 ? 19.981 -0.121 -30.310 1.00 98.44 286 PRO A C 1
ATOM 2254 O O . PRO A 1 286 ? 20.112 1.032 -30.713 1.00 98.44 286 PRO A O 1
ATOM 2257 N N . GLY A 1 287 ? 21.021 -0.839 -29.877 1.00 98.44 287 GLY A N 1
ATOM 2258 C CA . GLY A 1 287 ? 22.354 -0.251 -29.695 1.00 98.44 287 GLY A CA 1
ATOM 2259 C C . GLY A 1 287 ? 22.957 0.372 -30.962 1.00 98.44 287 GLY A C 1
ATOM 2260 O O . GLY A 1 287 ? 23.519 1.464 -30.904 1.00 98.44 287 GLY A O 1
ATOM 2261 N N . ASP A 1 288 ? 22.790 -0.264 -32.125 1.00 98.19 288 ASP A N 1
ATOM 2262 C CA . ASP A 1 288 ? 23.240 0.279 -33.418 1.00 98.19 288 ASP A CA 1
ATOM 2263 C C . ASP A 1 288 ? 22.540 1.604 -33.758 1.00 98.19 288 ASP A C 1
ATOM 2265 O O . ASP A 1 288 ? 23.171 2.568 -34.194 1.00 98.19 288 ASP A O 1
ATOM 2269 N N . GLU A 1 289 ? 21.234 1.664 -33.513 1.00 98.25 289 GLU A N 1
ATOM 2270 C CA . GLU A 1 289 ? 20.431 2.863 -33.706 1.00 98.25 289 GLU A CA 1
ATOM 2271 C C . GLU A 1 289 ? 20.811 3.956 -32.710 1.00 98.25 289 GLU A C 1
ATOM 2273 O O . GLU A 1 289 ? 20.953 5.112 -33.095 1.00 98.25 289 GLU A O 1
ATOM 2278 N N . PHE A 1 290 ? 21.058 3.603 -31.449 1.00 98.38 290 PHE A N 1
ATOM 2279 C CA . PHE A 1 290 ? 21.502 4.550 -30.434 1.00 98.38 290 PHE A CA 1
ATOM 2280 C C . PHE A 1 290 ? 22.818 5.233 -30.832 1.00 98.38 290 PHE A C 1
ATOM 2282 O O . PHE A 1 290 ? 22.923 6.455 -30.749 1.00 98.38 290 PHE A O 1
ATOM 2289 N N . VAL A 1 291 ? 23.793 4.473 -31.350 1.00 98.12 291 VAL A N 1
ATOM 2290 C CA . VAL A 1 291 ? 25.061 5.026 -31.862 1.00 98.12 291 VAL A CA 1
ATOM 2291 C C . VAL A 1 291 ? 24.817 5.996 -33.019 1.00 98.12 291 VAL A C 1
ATOM 2293 O O . VAL A 1 291 ? 25.384 7.090 -33.008 1.00 98.12 291 VAL A O 1
ATOM 2296 N N . ARG A 1 292 ? 23.954 5.637 -33.984 1.00 97.75 292 ARG A N 1
ATOM 2297 C CA . ARG A 1 292 ? 23.583 6.530 -35.098 1.00 97.75 292 ARG A CA 1
ATOM 2298 C C . ARG A 1 292 ? 22.967 7.833 -34.597 1.00 97.75 292 ARG A C 1
ATOM 2300 O O . ARG A 1 292 ? 23.369 8.904 -35.039 1.00 97.75 292 ARG A O 1
ATOM 2307 N N . GLN A 1 293 ? 22.019 7.745 -33.665 1.00 97.88 293 GLN A N 1
ATOM 2308 C CA . GLN A 1 293 ? 21.330 8.918 -33.133 1.00 97.88 293 GLN A CA 1
ATOM 2309 C C . GLN A 1 293 ? 22.278 9.831 -32.350 1.00 97.88 293 GLN A C 1
ATOM 2311 O O . GLN A 1 293 ? 22.260 11.037 -32.559 1.00 97.88 293 GLN A O 1
ATOM 2316 N N . ILE A 1 294 ? 23.166 9.274 -31.522 1.00 97.62 294 ILE A N 1
ATOM 2317 C CA . ILE A 1 294 ? 24.163 10.057 -30.778 1.00 97.62 294 ILE A CA 1
ATOM 2318 C C . ILE A 1 294 ? 25.185 10.731 -31.705 1.00 97.62 294 ILE A C 1
ATOM 2320 O O . ILE A 1 294 ? 25.642 11.829 -31.398 1.00 97.62 294 ILE A O 1
ATOM 2324 N N . ALA A 1 295 ? 25.562 10.104 -32.822 1.00 96.06 295 ALA A N 1
ATOM 2325 C CA . ALA A 1 295 ? 26.451 10.719 -33.811 1.00 96.06 295 ALA A CA 1
ATOM 2326 C C . ALA A 1 295 ? 25.788 11.884 -34.569 1.00 96.06 295 ALA A C 1
ATOM 2328 O O . ALA A 1 295 ? 26.487 12.785 -35.021 1.00 96.06 295 ALA A O 1
ATOM 2329 N N . ALA A 1 296 ? 24.457 11.869 -34.693 1.00 95.69 296 ALA A N 1
ATOM 2330 C CA . ALA A 1 296 ? 23.681 12.940 -35.315 1.00 95.69 296 ALA A CA 1
ATOM 2331 C C . ALA A 1 296 ? 23.416 14.130 -34.375 1.00 95.69 296 ALA A C 1
ATOM 2333 O O . ALA A 1 296 ? 23.045 15.203 -34.850 1.00 95.69 296 ALA A O 1
ATOM 2334 N N . LEU A 1 297 ? 23.613 13.964 -33.061 1.00 92.38 297 LEU A N 1
ATOM 2335 C CA . LEU A 1 297 ? 23.661 15.088 -32.129 1.00 92.38 297 LEU A CA 1
ATOM 2336 C C . LEU A 1 297 ? 24.981 15.820 -32.387 1.00 92.38 297 LEU A C 1
ATOM 2338 O O . LEU A 1 297 ? 26.042 15.312 -32.017 1.00 92.38 297 LEU A O 1
ATOM 2342 N N . GLY A 1 298 ? 24.909 16.949 -33.095 1.00 77.25 298 GLY A N 1
ATOM 2343 C CA . GLY A 1 298 ? 26.066 17.773 -33.444 1.00 77.25 298 GLY A CA 1
ATOM 2344 C C . GLY A 1 298 ? 26.951 18.109 -32.238 1.00 77.25 298 GLY A C 1
ATOM 2345 O O . GLY A 1 298 ? 26.519 18.003 -31.086 1.00 77.25 298 GLY A O 1
ATOM 2346 N N . SER A 1 299 ? 28.206 18.457 -32.533 1.00 59.91 299 SER A N 1
ATOM 2347 C CA . SER A 1 299 ? 29.209 18.902 -31.558 1.00 59.91 299 SER A CA 1
ATOM 2348 C C . SER A 1 299 ? 28.705 20.050 -30.694 1.00 59.91 299 SER A C 1
ATOM 2350 O O . SER A 1 299 ? 28.153 21.007 -31.282 1.00 59.91 299 SER A O 1
#